Protein AF-A0A8J5PYS4-F1 (afdb_monomer)

Sequence (288 aa):
MPLYQFPNGNSLKLLLEKALEVDLASPIVFLKPFKVLVKYDGQIRNLHQQLEKKFSRDCAEPPTSSNTPEPSQTIGSRYSNDDGEAWNSLLDEYGTKQAFRQLSCLVEFMNKDLIPLRSFADSTATKIAFSDLWHIFQAGVTVVTATTPIEAYRVLHVTGGRPYLSPPEDKENDEEATGMNLYKVPAKSSDFIITCYQVGFDGDKFGPIAKSFSIQKYNGFQDIRLLPIYPMSFAEGPEELSKKLSGNGKTFIKLSNVGHVLYRGPNLYEAEEIDSEIIIDFRAALWG

Mean predicted aligned error: 13.37 Å

Structure (mmCIF, N/CA/C/O backbone):
data_AF-A0A8J5PYS4-F1
#
_entry.id   AF-A0A8J5PYS4-F1
#
loop_
_atom_site.group_PDB
_atom_site.id
_atom_site.type_symbol
_atom_site.label_atom_id
_atom_site.label_alt_id
_atom_site.label_comp_id
_atom_site.label_asym_id
_atom_site.label_entity_id
_atom_site.label_seq_id
_atom_site.pdbx_PDB_ins_code
_atom_site.Cartn_x
_atom_site.Cartn_y
_atom_site.Cartn_z
_atom_site.occupancy
_atom_site.B_iso_or_equiv
_atom_site.auth_seq_id
_atom_site.auth_comp_id
_atom_site.auth_asym_id
_atom_site.auth_atom_id
_atom_site.pdbx_PDB_model_num
ATOM 1 N N . MET A 1 1 ? -27.885 5.692 11.967 1.00 34.03 1 MET A N 1
ATOM 2 C CA . MET A 1 1 ? -26.703 4.988 12.511 1.00 34.03 1 MET A CA 1
ATOM 3 C C . MET A 1 1 ? -26.821 4.997 14.023 1.00 34.03 1 MET A C 1
ATOM 5 O O . MET A 1 1 ? -26.951 6.091 14.560 1.00 34.03 1 MET A O 1
ATOM 9 N N . PRO A 1 2 ? -26.837 3.848 14.712 1.00 29.00 2 PRO A N 1
ATOM 10 C CA . PRO A 1 2 ? -26.757 3.855 16.162 1.00 29.00 2 PRO A CA 1
ATOM 11 C C . PRO A 1 2 ? -25.312 4.185 16.558 1.00 29.00 2 PRO A C 1
ATOM 13 O O . PRO A 1 2 ? -24.383 3.440 16.256 1.00 29.00 2 PRO A O 1
ATOM 16 N N . LEU A 1 3 ? -25.127 5.356 17.163 1.00 31.91 3 LEU A N 1
ATOM 17 C CA . LEU A 1 3 ? -23.884 5.765 17.808 1.00 31.91 3 LEU A CA 1
ATOM 18 C C . LEU A 1 3 ? -23.758 4.974 19.113 1.00 31.91 3 LEU A C 1
ATOM 20 O O . LEU A 1 3 ? -24.522 5.193 20.050 1.00 31.91 3 LEU A O 1
ATOM 24 N N . TYR A 1 4 ? -22.809 4.043 19.173 1.00 32.31 4 TYR A N 1
ATOM 25 C CA . TYR A 1 4 ? -22.431 3.394 20.426 1.00 32.31 4 TYR A CA 1
ATOM 26 C C . TYR A 1 4 ? -21.628 4.387 21.267 1.00 32.31 4 TYR A C 1
ATOM 28 O O . TYR A 1 4 ? -20.414 4.515 21.122 1.00 32.31 4 TYR A O 1
ATOM 36 N N . GLN A 1 5 ? -22.318 5.126 22.131 1.00 33.25 5 GLN A N 1
ATOM 37 C CA . GLN A 1 5 ? -21.684 5.985 23.120 1.00 33.25 5 GLN A CA 1
ATOM 38 C C . GLN A 1 5 ? -21.375 5.136 24.358 1.00 33.25 5 GLN A C 1
ATOM 40 O O . GLN A 1 5 ? -22.280 4.747 25.092 1.00 33.25 5 GLN A O 1
ATOM 45 N N . PHE A 1 6 ? -20.100 4.793 24.564 1.00 40.44 6 PHE A N 1
ATOM 46 C CA . PHE A 1 6 ? -19.641 4.079 25.759 1.00 40.44 6 PHE A CA 1
ATOM 47 C C . PHE A 1 6 ? -19.722 5.026 26.971 1.00 40.44 6 PHE A C 1
ATOM 49 O O . PHE A 1 6 ? -18.908 5.948 27.047 1.00 40.44 6 PHE A O 1
ATOM 56 N N . PRO A 1 7 ? -20.635 4.829 27.946 1.00 39.22 7 PRO A N 1
ATOM 57 C CA . PRO A 1 7 ? -20.898 5.837 28.979 1.00 39.22 7 PRO A CA 1
ATOM 58 C C . PRO A 1 7 ? -19.788 5.986 30.029 1.00 39.22 7 PRO A C 1
ATOM 60 O O . PRO A 1 7 ? -19.904 6.820 30.908 1.00 39.22 7 PRO A O 1
ATOM 63 N N . ASN A 1 8 ? -18.720 5.186 29.965 1.00 52.12 8 ASN A N 1
ATOM 64 C CA . ASN A 1 8 ? -17.632 5.160 30.948 1.00 52.12 8 ASN A CA 1
ATOM 65 C C . ASN A 1 8 ? -16.320 4.667 30.293 1.00 52.12 8 ASN A C 1
ATOM 67 O O . ASN A 1 8 ? -15.678 3.731 30.769 1.00 52.12 8 ASN A O 1
ATOM 71 N N . GLY A 1 9 ? -15.969 5.209 29.123 1.00 57.81 9 GLY A N 1
ATOM 72 C CA . GLY A 1 9 ? -14.810 4.768 28.327 1.00 57.81 9 GLY A CA 1
ATOM 73 C C . GLY A 1 9 ? -13.439 5.248 28.827 1.00 57.81 9 GLY A C 1
ATOM 74 O O . GLY A 1 9 ? -12.428 4.826 28.275 1.00 57.81 9 GLY A O 1
ATOM 75 N N . ASN A 1 10 ? -13.385 6.105 29.855 1.00 69.88 10 ASN A N 1
ATOM 76 C CA . ASN A 1 10 ? -12.141 6.745 30.303 1.00 69.88 10 ASN A CA 1
ATOM 77 C C . ASN A 1 10 ? -11.091 5.743 30.797 1.00 69.88 10 ASN A C 1
ATOM 79 O O . ASN A 1 10 ? -9.916 5.911 30.493 1.00 69.88 10 ASN A O 1
ATOM 83 N N . SER A 1 11 ? -11.499 4.684 31.505 1.00 72.38 11 SER A N 1
ATOM 84 C CA . SER A 1 11 ? -10.557 3.688 32.032 1.00 72.38 11 SER A CA 1
ATOM 85 C C . SER A 1 11 ? -9.881 2.880 30.920 1.00 72.38 11 SER A C 1
ATOM 87 O O . SER A 1 11 ? -8.663 2.749 30.934 1.00 72.38 11 SER A O 1
ATOM 89 N N . LEU A 1 12 ? -10.635 2.390 29.922 1.00 81.06 12 LEU A N 1
ATOM 90 C CA . LEU A 1 12 ? -10.039 1.724 28.756 1.00 81.06 12 LEU A CA 1
ATOM 91 C C . LEU A 1 12 ? -9.225 2.703 27.902 1.00 81.06 12 LEU A C 1
ATOM 93 O O . LEU A 1 12 ? -8.161 2.337 27.416 1.00 81.06 12 LEU A O 1
ATOM 97 N N . LYS A 1 13 ? -9.706 3.939 27.725 1.00 82.75 13 LYS A N 1
ATOM 98 C CA . LYS A 1 13 ? -8.983 4.983 26.992 1.00 82.75 13 LYS A CA 1
ATOM 99 C C . LYS A 1 13 ? -7.592 5.205 27.587 1.00 82.75 13 LYS A C 1
ATOM 101 O O . LYS A 1 13 ? -6.617 5.045 26.867 1.00 82.75 13 LYS A O 1
ATOM 106 N N . LEU A 1 14 ? -7.513 5.551 28.873 1.00 81.62 14 LEU A N 1
ATOM 107 C CA . LEU A 1 14 ? -6.249 5.866 29.544 1.00 81.62 14 LEU A CA 1
ATOM 108 C C . LEU A 1 14 ? -5.302 4.667 29.511 1.00 81.62 14 LEU A C 1
ATOM 110 O O . LEU A 1 14 ? -4.119 4.821 29.222 1.00 81.62 14 LEU A O 1
ATOM 114 N N . LEU A 1 15 ? -5.850 3.466 29.722 1.00 82.75 15 LEU A N 1
ATOM 115 C CA . LEU A 1 15 ? -5.099 2.226 29.599 1.00 82.75 15 LEU A CA 1
ATOM 116 C C . LEU A 1 15 ? -4.487 2.076 28.197 1.00 82.75 15 LEU A C 1
ATOM 118 O O . LEU A 1 15 ? -3.306 1.770 28.089 1.00 82.75 15 LEU A O 1
ATOM 122 N N . LEU A 1 16 ? -5.258 2.311 27.130 1.00 84.88 16 LEU A N 1
ATOM 123 C CA . LEU A 1 16 ? -4.763 2.227 25.752 1.00 84.88 16 LEU A CA 1
ATOM 124 C C . LEU A 1 16 ? -3.788 3.359 25.405 1.00 84.88 16 LEU A C 1
ATOM 126 O O . LEU A 1 16 ? -2.795 3.093 24.741 1.00 84.88 16 LEU A O 1
ATOM 130 N N . GLU A 1 17 ? -4.025 4.596 25.846 1.00 85.69 17 GLU A N 1
ATOM 131 C CA . GLU A 1 17 ? -3.104 5.719 25.601 1.00 85.69 17 GLU A CA 1
ATOM 132 C C . GLU A 1 17 ? -1.725 5.448 26.197 1.00 85.69 17 GLU A C 1
ATOM 134 O O . GLU A 1 17 ? -0.705 5.658 25.540 1.00 85.69 17 GLU A O 1
ATOM 139 N N . LYS A 1 18 ? -1.697 4.937 27.433 1.00 84.12 18 LYS A N 1
ATOM 140 C CA . LYS A 1 18 ? -0.457 4.603 28.134 1.00 84.12 18 LYS A CA 1
ATOM 141 C C . LYS A 1 18 ? 0.191 3.334 27.592 1.00 84.12 18 LYS A C 1
ATOM 143 O O . LYS A 1 18 ? 1.395 3.333 27.386 1.00 84.12 18 LYS A O 1
ATOM 148 N N . ALA A 1 19 ? -0.588 2.289 27.316 1.00 82.50 19 ALA A N 1
ATOM 149 C CA . ALA A 1 19 ? -0.056 1.018 26.826 1.00 82.50 19 ALA A CA 1
ATOM 150 C C . ALA A 1 19 ? 0.450 1.088 25.376 1.00 82.50 19 ALA A C 1
ATOM 152 O O . ALA A 1 19 ? 1.368 0.357 25.016 1.00 82.50 19 ALA A O 1
ATOM 153 N N . LEU A 1 20 ? -0.172 1.916 24.531 1.00 84.88 20 LEU A N 1
ATOM 154 C CA . LEU A 1 20 ? 0.184 2.038 23.113 1.00 84.88 20 LEU A CA 1
ATOM 155 C C . LEU A 1 20 ? 1.092 3.241 22.825 1.00 84.88 20 LEU A C 1
ATOM 157 O O . LEU A 1 20 ? 1.556 3.381 21.692 1.00 84.88 20 LEU A O 1
ATOM 161 N N . GLU A 1 21 ? 1.301 4.110 23.819 1.00 83.56 21 GLU A N 1
ATOM 162 C CA . GLU A 1 21 ? 1.995 5.398 23.689 1.00 83.56 21 GLU A CA 1
ATOM 163 C C . GLU A 1 21 ? 1.385 6.275 22.578 1.00 83.56 21 GLU A C 1
ATOM 165 O O . GLU A 1 21 ? 2.074 6.832 21.722 1.00 83.56 21 GLU A O 1
ATOM 170 N N . VAL A 1 22 ? 0.051 6.373 22.565 1.00 82.56 22 VAL A N 1
ATOM 171 C CA . VAL A 1 22 ? -0.711 7.150 21.573 1.00 82.56 22 VAL A CA 1
ATOM 172 C C . VAL A 1 22 ? -1.613 8.150 22.282 1.00 82.56 22 VAL A C 1
ATOM 174 O O . VAL A 1 22 ? -2.277 7.802 23.250 1.00 82.56 22 VAL A O 1
ATOM 177 N N . ASP A 1 23 ? -1.692 9.373 21.761 1.00 81.00 23 ASP A N 1
ATOM 178 C CA . ASP A 1 23 ? -2.699 10.352 22.177 1.00 81.00 23 ASP A CA 1
ATOM 179 C C . ASP A 1 23 ? -4.036 10.063 21.472 1.00 81.00 23 ASP A C 1
ATOM 181 O O . ASP A 1 23 ? -4.125 10.084 20.237 1.00 81.00 23 ASP A O 1
ATOM 185 N N . LEU A 1 24 ? -5.076 9.736 22.242 1.00 78.38 24 LEU A N 1
ATOM 186 C CA . LEU A 1 24 ? -6.386 9.374 21.715 1.00 78.38 24 LEU A CA 1
ATOM 187 C C . LEU A 1 24 ? -7.394 10.499 22.016 1.00 78.38 24 LEU A C 1
ATOM 189 O O . LEU A 1 24 ? -7.882 10.659 23.135 1.00 78.38 24 LEU A O 1
ATOM 193 N N . ALA A 1 25 ? -7.780 11.261 20.989 1.00 70.31 25 ALA A N 1
ATOM 194 C CA . ALA A 1 25 ? -8.743 12.365 21.108 1.00 70.31 25 ALA A CA 1
ATOM 195 C C . ALA A 1 25 ? -10.063 11.957 21.801 1.00 70.31 25 ALA A C 1
ATOM 197 O O . ALA A 1 25 ? -10.537 10.838 21.634 1.00 70.31 25 ALA A O 1
ATOM 198 N N . SER A 1 26 ? -10.692 12.863 22.562 1.00 68.62 26 SER A N 1
ATOM 199 C CA . SER A 1 26 ? -11.971 12.596 23.244 1.00 68.62 26 SER A CA 1
ATOM 200 C C . SER A 1 26 ? -13.140 13.320 22.561 1.00 68.62 26 SER A C 1
ATOM 202 O O . SER A 1 26 ? -13.075 14.546 22.449 1.00 68.62 26 SER A O 1
ATOM 204 N N . PRO A 1 27 ? -14.221 12.625 22.149 1.00 68.75 27 PRO A N 1
ATOM 205 C CA . PRO A 1 27 ? -14.432 11.172 22.194 1.00 68.75 27 PRO A CA 1
ATOM 206 C C . PRO A 1 27 ? -13.625 10.406 21.126 1.00 68.75 27 PRO A C 1
ATOM 208 O O . PRO A 1 27 ? -13.456 10.879 20.003 1.00 68.75 27 PRO A O 1
ATOM 211 N N . ILE A 1 28 ? -13.184 9.185 21.456 1.00 74.31 28 ILE A N 1
ATOM 212 C CA . ILE A 1 28 ? -12.438 8.321 20.526 1.00 74.31 28 ILE A CA 1
ATOM 213 C C . ILE A 1 28 ? -13.418 7.606 19.600 1.00 74.31 28 ILE A C 1
ATOM 215 O O . ILE A 1 28 ? -14.297 6.879 20.064 1.00 74.31 28 ILE A O 1
ATOM 219 N N . VAL A 1 29 ? -13.223 7.741 18.288 1.00 75.94 29 VAL A N 1
ATOM 220 C CA . VAL A 1 29 ? -13.984 6.993 17.281 1.00 75.94 29 VAL A CA 1
ATOM 221 C C . VAL A 1 29 ? -13.024 6.254 16.356 1.00 75.94 29 VAL A C 1
ATOM 223 O O . VAL A 1 29 ? -12.301 6.858 15.563 1.00 75.94 29 VAL A O 1
ATOM 226 N N . PHE A 1 30 ? -13.042 4.923 16.423 1.00 80.19 30 PHE A N 1
ATOM 227 C CA . PHE A 1 30 ? -12.328 4.082 15.469 1.00 80.19 30 PHE A CA 1
ATOM 228 C C . PHE A 1 30 ? -13.203 3.842 14.241 1.00 80.19 30 PHE A C 1
ATOM 230 O O . PHE A 1 30 ? -14.257 3.219 14.317 1.00 80.19 30 PHE A O 1
ATOM 237 N N . LEU A 1 31 ? -12.751 4.336 13.092 1.00 80.12 31 LEU A N 1
ATOM 238 C CA . LEU A 1 31 ? -13.398 4.115 11.802 1.00 80.12 31 LEU A CA 1
ATOM 239 C C . LEU A 1 31 ? -12.551 3.173 10.952 1.00 80.12 31 LEU A C 1
ATOM 241 O O . LEU A 1 31 ? -11.321 3.153 11.082 1.00 80.12 31 LEU A O 1
ATOM 245 N N . LYS A 1 32 ? -13.197 2.447 10.031 1.00 79.88 32 LYS A N 1
ATOM 246 C CA . LYS A 1 32 ? -12.486 1.712 8.980 1.00 79.88 32 LYS A CA 1
ATOM 247 C C . LYS A 1 32 ? -11.464 2.636 8.296 1.00 79.88 32 LYS A C 1
ATOM 249 O O . LYS A 1 32 ? -11.766 3.808 8.051 1.00 79.88 32 LYS A O 1
ATOM 254 N N . PRO A 1 33 ? -10.243 2.147 8.030 1.00 83.31 33 PRO A N 1
ATOM 255 C CA . PRO A 1 33 ? -9.807 0.746 8.084 1.00 83.31 33 PRO A CA 1
ATOM 256 C C . PRO A 1 33 ? -9.184 0.331 9.438 1.00 83.31 33 PRO A C 1
ATOM 258 O O . PRO A 1 33 ? -8.276 -0.483 9.476 1.00 83.31 33 PRO A O 1
ATOM 261 N N . PHE A 1 34 ? -9.606 0.930 10.560 1.00 86.69 34 PHE A N 1
ATOM 262 C CA . PHE A 1 34 ? -9.167 0.562 11.917 1.00 86.69 34 PHE A CA 1
ATOM 263 C C . PHE A 1 34 ? -7.638 0.534 12.107 1.00 86.69 34 PHE A C 1
ATOM 265 O O . PHE A 1 34 ? -7.113 -0.285 12.854 1.00 86.69 34 PHE A O 1
ATOM 272 N N . LYS A 1 35 ? -6.920 1.464 11.457 1.00 85.88 35 LYS A N 1
ATOM 273 C CA . LYS A 1 35 ? -5.444 1.482 11.378 1.00 85.88 35 LYS A CA 1
ATOM 274 C C . LYS A 1 35 ? -4.742 1.286 12.725 1.00 85.88 35 LYS A C 1
ATOM 276 O O . LYS A 1 35 ? -3.757 0.565 12.791 1.00 85.88 35 LYS A O 1
ATOM 281 N N . VAL A 1 36 ? -5.252 1.923 13.784 1.00 85.56 36 VAL A N 1
ATOM 282 C CA . VAL A 1 36 ? -4.705 1.812 15.147 1.00 85.56 36 VAL A CA 1
ATOM 283 C C . VAL A 1 36 ? -4.844 0.381 15.669 1.00 85.56 36 VAL A C 1
ATOM 285 O O . VAL A 1 36 ? -3.861 -0.196 16.114 1.00 85.56 36 VAL A O 1
ATOM 288 N N . LEU A 1 37 ? -6.031 -0.220 15.543 1.00 87.81 37 LEU A N 1
ATOM 289 C CA . LEU A 1 37 ? -6.280 -1.589 16.001 1.00 87.81 37 LEU A CA 1
ATOM 290 C C . LEU A 1 37 ? -5.432 -2.606 15.233 1.00 87.81 37 LEU A C 1
ATOM 292 O O . LEU A 1 37 ? -4.911 -3.533 15.837 1.00 87.81 37 LEU A O 1
ATOM 296 N N . VAL A 1 38 ? -5.250 -2.409 13.923 1.00 86.75 38 VAL A N 1
ATOM 297 C CA . VAL A 1 38 ? -4.409 -3.288 13.094 1.00 86.75 38 VAL A CA 1
ATOM 298 C C . VAL A 1 38 ? -2.928 -3.141 13.451 1.00 86.75 38 VAL A C 1
ATOM 300 O O . VAL A 1 38 ? -2.239 -4.141 13.619 1.00 86.75 38 VAL A O 1
ATOM 303 N N . LYS A 1 39 ? -2.432 -1.905 13.604 1.00 86.75 39 LYS A N 1
ATOM 304 C CA . LYS A 1 39 ? -1.022 -1.638 13.935 1.00 86.75 39 LYS A CA 1
ATOM 305 C C . LYS A 1 39 ? -0.634 -2.208 15.302 1.00 86.75 39 LYS A C 1
ATOM 307 O O . LYS A 1 39 ? 0.468 -2.723 15.454 1.00 86.75 39 LYS A O 1
ATOM 312 N N . TYR A 1 40 ? -1.531 -2.104 16.278 1.00 87.88 40 TYR A N 1
ATOM 313 C CA . TYR A 1 40 ? -1.268 -2.462 17.670 1.00 87.88 40 TYR A CA 1
ATOM 314 C C . TYR A 1 40 ? -1.944 -3.770 18.107 1.00 87.88 40 TYR A C 1
ATOM 316 O O . TYR A 1 40 ? -2.047 -4.029 19.304 1.00 87.88 40 TYR A O 1
ATOM 324 N N . ASP A 1 41 ? -2.376 -4.621 17.167 1.00 87.88 41 ASP A N 1
ATOM 325 C CA . ASP A 1 41 ? -3.114 -5.860 17.461 1.00 87.88 41 ASP A CA 1
ATOM 326 C C . ASP A 1 41 ? -2.399 -6.735 18.503 1.00 87.88 41 ASP A C 1
ATOM 328 O O . ASP A 1 41 ? -2.993 -7.108 19.517 1.00 87.88 41 ASP A O 1
ATOM 332 N N . GLY A 1 42 ? -1.096 -6.968 18.319 1.00 87.00 42 GLY A N 1
ATOM 333 C CA . GLY A 1 42 ? -0.289 -7.758 19.251 1.00 87.00 42 GLY A CA 1
ATOM 334 C C . GLY A 1 42 ? -0.215 -7.158 20.659 1.00 87.00 42 GLY A C 1
ATOM 335 O O . GLY A 1 42 ? -0.348 -7.888 21.639 1.00 87.00 42 GLY A O 1
ATOM 336 N N . GLN A 1 43 ? -0.068 -5.835 20.772 1.00 88.81 43 GLN A N 1
ATOM 337 C CA . GLN A 1 43 ? -0.005 -5.144 22.066 1.00 88.81 43 GLN A CA 1
ATOM 338 C C . GLN A 1 43 ? -1.358 -5.163 22.783 1.00 88.81 43 GLN A C 1
ATOM 340 O O . GLN A 1 43 ? -1.420 -5.483 23.966 1.00 88.81 43 GLN A O 1
ATOM 345 N N . ILE A 1 44 ? -2.454 -4.906 22.061 1.00 89.75 44 ILE A N 1
ATOM 346 C CA . ILE A 1 44 ? -3.818 -4.935 22.611 1.00 89.75 44 ILE A CA 1
ATOM 347 C C . ILE A 1 44 ? -4.154 -6.341 23.134 1.00 89.75 44 ILE A C 1
ATOM 349 O O . ILE A 1 44 ? -4.709 -6.488 24.225 1.00 89.75 44 ILE A O 1
ATOM 353 N N . ARG A 1 45 ? -3.787 -7.389 22.387 1.00 90.31 45 ARG A N 1
ATOM 354 C CA . ARG A 1 45 ? -3.989 -8.786 22.809 1.00 90.31 45 ARG A CA 1
ATOM 355 C C . ARG A 1 45 ? -3.117 -9.167 23.994 1.00 90.31 45 ARG A C 1
ATOM 357 O O . ARG A 1 45 ? -3.591 -9.844 24.901 1.00 90.31 45 ARG A O 1
ATOM 364 N N . ASN A 1 46 ? -1.861 -8.734 24.002 1.00 89.31 46 ASN A N 1
ATOM 365 C CA . ASN A 1 46 ? -0.961 -8.982 25.119 1.00 89.31 46 ASN A CA 1
ATOM 366 C C . ASN A 1 46 ? -1.478 -8.313 26.404 1.00 89.31 46 ASN A C 1
ATOM 368 O O . ASN A 1 46 ? -1.556 -8.964 27.443 1.00 89.31 46 ASN A O 1
ATOM 372 N N . LEU A 1 47 ? -1.942 -7.066 26.310 1.00 88.38 47 LEU A N 1
ATOM 373 C CA . LEU A 1 47 ? -2.586 -6.344 27.405 1.00 88.38 47 LEU A CA 1
ATOM 374 C C . LEU A 1 47 ? -3.825 -7.085 27.935 1.00 88.38 47 LEU A C 1
ATOM 376 O O . LEU A 1 47 ? -4.012 -7.203 29.147 1.00 88.38 47 LEU A O 1
ATOM 380 N N . HIS A 1 48 ? -4.652 -7.631 27.037 1.00 90.75 48 HIS A N 1
ATOM 381 C CA . HIS A 1 48 ? -5.817 -8.439 27.413 1.00 90.75 48 HIS A CA 1
ATOM 382 C C . HIS A 1 48 ? -5.418 -9.699 28.189 1.00 90.75 48 HIS A C 1
ATOM 384 O O . HIS A 1 48 ? -5.981 -9.948 29.253 1.00 90.75 48 HIS A O 1
ATOM 390 N N . GLN A 1 49 ? -4.386 -10.417 27.737 1.00 90.06 49 GLN A N 1
ATOM 391 C CA . GLN A 1 49 ? -3.848 -11.588 28.440 1.00 90.06 49 GLN A CA 1
ATOM 392 C C . GLN A 1 49 ? -3.269 -11.240 29.818 1.00 90.06 49 GLN A C 1
ATOM 394 O O . GLN A 1 49 ? -3.401 -12.019 30.763 1.00 90.06 49 GLN A O 1
ATOM 399 N N . GLN A 1 50 ? -2.608 -10.088 29.958 1.00 87.75 50 GLN A N 1
ATOM 400 C CA . GLN A 1 50 ? -2.072 -9.647 31.248 1.00 87.75 50 GLN A CA 1
ATOM 401 C C . GLN A 1 50 ? -3.195 -9.328 32.245 1.00 87.75 50 GLN A C 1
ATOM 403 O O . GLN A 1 50 ? -3.145 -9.776 33.393 1.00 87.75 50 GLN A O 1
ATOM 408 N N . LEU A 1 51 ? -4.249 -8.636 31.800 1.00 86.62 51 LEU A N 1
ATOM 409 C CA . LEU A 1 51 ? -5.424 -8.375 32.635 1.00 86.62 51 LEU A CA 1
ATOM 410 C C . LEU A 1 51 ? -6.199 -9.653 32.969 1.00 86.62 51 LEU A C 1
ATOM 412 O O . LEU A 1 51 ? -6.648 -9.809 34.102 1.00 86.62 51 LEU A O 1
ATOM 416 N N . GLU A 1 52 ? -6.313 -10.593 32.031 1.00 88.81 52 GLU A N 1
ATOM 417 C CA . GLU A 1 52 ? -6.924 -11.898 32.290 1.00 88.81 52 GLU A CA 1
ATOM 418 C C . GLU A 1 52 ? -6.166 -12.649 33.392 1.00 88.81 52 GLU A C 1
ATOM 420 O O . GLU A 1 52 ? -6.787 -13.147 34.329 1.00 88.81 52 GLU A O 1
ATOM 425 N N . LYS A 1 53 ? -4.826 -12.656 33.353 1.00 87.75 53 LYS A N 1
ATOM 426 C CA . LYS A 1 53 ? -3.995 -13.251 34.415 1.00 87.75 53 LYS A CA 1
ATOM 427 C C . LYS A 1 53 ? -4.194 -12.559 35.763 1.00 87.75 53 LYS A C 1
ATOM 429 O O . LYS A 1 53 ? -4.279 -13.249 36.776 1.00 87.75 53 LYS A O 1
ATOM 434 N N . LYS A 1 54 ? -4.279 -11.226 35.782 1.00 84.88 54 LYS A N 1
ATOM 435 C CA . LYS A 1 54 ? -4.524 -10.440 37.000 1.00 84.88 54 LYS A CA 1
ATOM 436 C C . LYS A 1 54 ? -5.870 -10.802 37.636 1.00 84.88 54 LYS A C 1
ATOM 438 O O . LYS A 1 54 ? -5.910 -11.232 38.782 1.00 84.88 54 LYS A O 1
ATOM 443 N N . PHE A 1 55 ? -6.953 -10.753 36.864 1.00 83.25 55 PHE A N 1
ATOM 444 C CA . PHE A 1 55 ? -8.293 -11.048 37.379 1.00 83.25 55 PHE A CA 1
ATOM 445 C C . PHE A 1 55 ? -8.560 -12.538 37.618 1.00 83.25 55 PHE A C 1
ATOM 447 O O . PHE A 1 55 ? -9.430 -12.875 38.416 1.00 83.25 55 PHE A O 1
ATOM 454 N N . SER A 1 56 ? -7.813 -13.435 36.970 1.00 78.38 56 SER A N 1
ATOM 455 C CA . SER A 1 56 ? -7.871 -14.872 37.269 1.00 78.38 56 SER A CA 1
ATOM 456 C C . SER A 1 56 ? -7.201 -15.205 38.605 1.00 78.38 56 SER A C 1
ATOM 458 O O . SER A 1 56 ? -7.657 -16.108 39.301 1.00 78.38 56 SER A O 1
ATOM 460 N N . ARG A 1 57 ? -6.148 -14.465 38.990 1.00 66.94 57 ARG A N 1
ATOM 461 C CA . ARG A 1 57 ? -5.493 -14.599 40.302 1.00 66.94 57 ARG A CA 1
ATOM 462 C C . ARG A 1 57 ? -6.364 -14.064 41.438 1.00 66.94 57 ARG A C 1
ATOM 464 O O . ARG A 1 57 ? -6.426 -14.704 42.477 1.00 66.94 57 ARG A O 1
ATOM 471 N N . ASP A 1 58 ? -7.100 -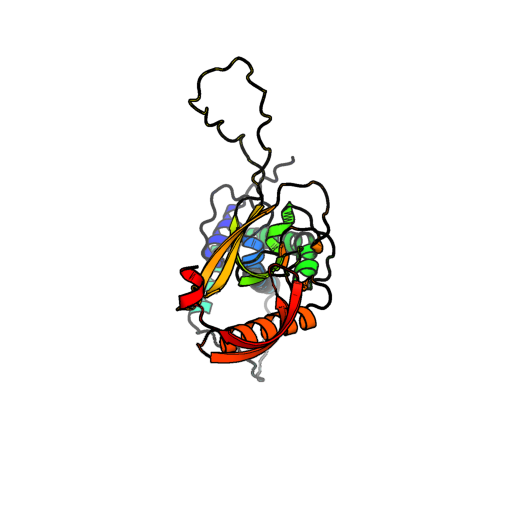12.978 41.211 1.00 58.56 58 ASP A N 1
ATOM 472 C CA . ASP A 1 58 ? -8.030 -12.413 42.204 1.00 58.56 58 ASP A CA 1
ATOM 473 C C . ASP A 1 58 ? -9.264 -13.305 42.480 1.00 58.56 58 ASP A C 1
ATOM 475 O O . ASP A 1 58 ? -9.967 -13.098 43.468 1.00 58.56 58 ASP A O 1
ATOM 479 N N . CYS A 1 59 ? -9.546 -14.297 41.623 1.00 45.53 59 CYS A N 1
ATOM 480 C CA . CYS A 1 59 ? -10.606 -15.298 41.824 1.00 45.53 59 CYS A CA 1
ATOM 481 C C . CYS A 1 59 ? -10.109 -16.627 42.421 1.00 45.53 59 CYS A C 1
ATOM 483 O O . CYS A 1 59 ? -10.932 -17.504 42.686 1.00 45.53 59 CYS A O 1
ATOM 485 N N . ALA A 1 60 ? -8.801 -16.794 42.633 1.00 45.53 60 ALA A N 1
ATOM 486 C CA . ALA A 1 60 ? -8.263 -17.941 43.351 1.00 45.53 60 ALA A CA 1
ATOM 487 C C . ALA A 1 60 ? -8.255 -17.622 44.853 1.00 45.53 60 ALA A C 1
ATOM 489 O O . ALA A 1 60 ? -7.481 -16.787 45.316 1.00 45.53 60 ALA A O 1
ATOM 490 N N . GLU A 1 61 ? -9.130 -18.277 45.618 1.00 39.91 61 GLU A N 1
ATOM 491 C CA . GLU A 1 61 ? -9.030 -18.290 47.081 1.00 39.91 61 GLU A CA 1
ATOM 492 C C . GLU A 1 61 ? -7.613 -18.711 47.524 1.00 39.91 61 GLU A C 1
ATOM 494 O O . GLU A 1 61 ? -6.959 -19.502 46.833 1.00 39.91 61 GLU A O 1
ATOM 499 N N . PRO A 1 62 ? -7.107 -18.195 48.661 1.00 39.72 62 PRO A N 1
ATOM 500 C CA . PRO A 1 62 ? -5.736 -18.449 49.082 1.00 39.72 62 PRO A CA 1
ATOM 501 C C . PRO A 1 62 ? -5.496 -19.954 49.298 1.00 39.72 62 PRO A C 1
ATOM 503 O O . PRO A 1 62 ? -6.246 -20.592 50.044 1.00 39.72 62 PRO A O 1
ATOM 506 N N . PRO A 1 63 ? -4.439 -20.546 48.710 1.00 40.09 63 PRO A N 1
ATOM 507 C CA . PRO A 1 63 ? -4.082 -21.921 49.000 1.00 40.09 63 PRO A CA 1
ATOM 508 C C . PRO A 1 63 ? -3.520 -22.004 50.419 1.00 40.09 63 PRO A C 1
ATOM 510 O O . PRO A 1 63 ? -2.545 -21.343 50.782 1.00 40.09 63 PRO A O 1
ATOM 513 N N . THR A 1 64 ? -4.146 -22.856 51.224 1.00 33.53 64 THR A N 1
ATOM 514 C CA . THR A 1 64 ? -3.577 -23.317 52.488 1.00 33.53 64 THR A CA 1
ATOM 515 C C . THR A 1 64 ? -2.266 -24.060 52.199 1.00 33.53 64 THR A C 1
ATOM 517 O O . THR A 1 64 ? -2.214 -24.952 51.358 1.00 33.53 64 THR A O 1
ATOM 520 N N . SER A 1 65 ? -1.212 -23.630 52.891 1.00 40.56 65 SER A N 1
ATOM 521 C CA . SER A 1 65 ? 0.161 -24.151 52.986 1.00 40.56 65 SER A CA 1
ATOM 522 C C . SER A 1 65 ? 0.460 -25.577 52.479 1.00 40.56 65 SER A C 1
ATOM 524 O O . SER A 1 65 ? -0.088 -26.542 53.011 1.00 40.56 65 SER A O 1
ATOM 526 N N . SER A 1 66 ? 1.471 -25.722 51.606 1.00 31.28 66 SER A N 1
ATOM 527 C CA . SER A 1 66 ? 2.608 -26.666 51.773 1.00 31.28 66 SER A CA 1
ATOM 528 C C . SER A 1 66 ? 3.645 -26.602 50.619 1.00 31.28 66 SER A C 1
ATOM 530 O O . SER A 1 66 ? 3.338 -26.919 49.479 1.00 31.28 66 SER A O 1
ATOM 532 N N . ASN A 1 67 ? 4.867 -26.136 50.938 1.00 31.77 67 ASN A N 1
ATOM 533 C CA . ASN A 1 67 ? 6.219 -26.691 50.649 1.00 31.77 67 ASN A CA 1
ATOM 534 C C . ASN A 1 67 ? 6.297 -27.860 49.614 1.00 31.77 67 ASN A C 1
ATOM 536 O O . ASN A 1 67 ? 5.569 -28.828 49.795 1.00 31.77 67 ASN A O 1
ATOM 540 N N . THR A 1 68 ? 7.158 -27.977 48.577 1.00 28.20 68 THR A N 1
ATOM 541 C CA . THR A 1 68 ? 8.515 -27.473 48.198 1.00 28.20 68 THR A CA 1
ATOM 542 C C . THR A 1 68 ? 8.799 -27.860 46.689 1.00 28.20 68 THR A C 1
ATOM 544 O O . THR A 1 68 ? 7.849 -28.260 46.023 1.00 28.20 68 THR A O 1
ATOM 547 N N . PRO A 1 69 ? 10.034 -27.819 46.110 1.00 36.53 69 PRO A N 1
ATOM 548 C CA . PRO A 1 69 ? 10.539 -26.879 45.087 1.00 36.53 69 PRO A CA 1
ATOM 549 C C . PRO A 1 69 ? 10.673 -27.382 43.609 1.00 36.53 69 PRO A C 1
ATOM 551 O O . PRO A 1 69 ? 10.615 -28.572 43.327 1.00 36.53 69 PRO A O 1
ATOM 554 N N . GLU A 1 70 ? 10.915 -26.396 42.721 1.00 28.48 70 GLU A N 1
ATOM 555 C CA . GLU A 1 70 ? 11.463 -26.310 41.329 1.00 28.48 70 GLU A CA 1
ATOM 556 C C . GLU A 1 70 ? 12.482 -27.375 40.805 1.00 28.48 70 GLU A C 1
ATOM 558 O O . GLU A 1 70 ? 12.918 -28.192 41.614 1.00 28.48 70 GLU A O 1
ATOM 563 N N . PRO A 1 71 ? 13.008 -27.345 39.532 1.00 44.44 71 PRO A N 1
ATOM 564 C CA . PRO A 1 71 ? 12.826 -26.391 38.394 1.00 44.44 71 PRO A CA 1
ATOM 565 C C . PRO A 1 71 ? 12.683 -27.026 36.975 1.00 44.44 71 PRO A C 1
ATOM 567 O O . PRO A 1 71 ? 13.115 -28.151 36.733 1.00 44.44 71 PRO A O 1
ATOM 570 N N . SER A 1 72 ? 12.249 -26.252 35.961 1.00 29.89 72 SER A N 1
ATOM 571 C CA . SER A 1 72 ? 12.906 -26.263 34.624 1.00 29.89 72 SER A CA 1
ATOM 572 C C . SER A 1 72 ? 12.628 -25.001 33.781 1.00 29.89 72 SER A C 1
ATOM 574 O O . SER A 1 72 ? 11.528 -24.764 33.292 1.00 29.89 72 SER A O 1
ATOM 576 N N . GLN A 1 73 ? 13.701 -24.231 33.613 1.00 34.28 73 GLN A N 1
ATOM 577 C CA . GLN A 1 73 ? 14.060 -23.243 32.580 1.00 34.28 73 GLN A CA 1
ATOM 578 C C . GLN A 1 73 ? 13.922 -23.804 31.140 1.00 34.28 73 GLN A C 1
ATOM 580 O O . GLN A 1 73 ? 13.970 -25.017 30.979 1.00 34.28 73 GLN A O 1
ATOM 585 N N . THR A 1 74 ? 13.870 -23.096 30.002 1.00 30.97 74 THR A N 1
ATOM 586 C CA . THR A 1 74 ? 13.836 -21.680 29.573 1.00 30.97 74 THR A CA 1
ATOM 587 C C . THR A 1 74 ? 13.858 -21.709 28.037 1.00 30.97 74 THR A C 1
ATOM 589 O O . THR A 1 74 ? 14.734 -22.377 27.504 1.00 30.97 74 THR A O 1
ATOM 592 N N . ILE A 1 75 ? 13.016 -20.936 27.333 1.00 32.16 75 ILE A N 1
ATOM 593 C CA . ILE A 1 75 ? 13.314 -20.274 26.035 1.00 32.16 75 ILE A CA 1
ATOM 594 C C . ILE A 1 75 ? 12.311 -19.108 25.930 1.00 32.16 75 ILE A C 1
ATOM 596 O O . ILE A 1 75 ? 11.115 -19.350 25.983 1.00 32.16 75 ILE A O 1
ATOM 600 N N . GLY A 1 76 ? 12.608 -17.820 25.801 1.00 29.97 76 GLY A N 1
ATOM 601 C CA . GLY A 1 76 ? 13.817 -17.016 25.718 1.00 29.97 76 GLY A CA 1
ATOM 602 C C . GLY A 1 76 ? 13.315 -15.630 25.290 1.00 29.97 76 GLY A C 1
ATOM 603 O O . GLY A 1 76 ? 12.989 -15.444 24.124 1.00 29.97 76 GLY A O 1
ATOM 604 N N . SER A 1 77 ? 13.167 -14.686 26.225 1.00 33.25 77 SER A N 1
ATOM 605 C CA . SER A 1 77 ? 12.777 -13.303 25.919 1.00 33.25 77 SER A CA 1
ATOM 606 C C . SER A 1 77 ? 13.876 -12.377 26.416 1.00 33.25 77 SER A C 1
ATOM 608 O O . SER A 1 77 ? 14.084 -12.226 27.617 1.00 33.25 77 SER A O 1
ATOM 610 N N . ARG A 1 78 ? 14.633 -11.821 25.469 1.00 39.59 78 ARG A N 1
ATOM 611 C CA . ARG A 1 78 ? 15.588 -10.740 25.706 1.00 39.59 78 ARG A CA 1
ATOM 612 C C . ARG A 1 78 ? 14.814 -9.426 25.730 1.00 39.59 78 ARG A C 1
ATOM 614 O O . ARG A 1 78 ? 14.764 -8.756 24.708 1.00 39.59 78 ARG A O 1
ATOM 621 N N . TYR A 1 79 ? 14.239 -9.077 26.873 1.00 34.62 79 TYR A N 1
ATOM 622 C CA . TYR A 1 79 ? 13.873 -7.698 27.191 1.00 34.62 79 TYR A CA 1
ATOM 623 C C . TYR A 1 79 ? 14.190 -7.449 28.664 1.00 34.62 79 TYR A C 1
ATOM 625 O O . TYR A 1 79 ? 14.062 -8.344 29.497 1.00 34.62 79 TYR A O 1
ATOM 633 N N . SER A 1 80 ? 14.747 -6.274 28.924 1.00 38.72 80 SER A N 1
ATOM 634 C CA . SER A 1 80 ? 15.319 -5.843 30.193 1.00 38.72 80 SER A CA 1
ATOM 635 C C . SER A 1 80 ? 14.310 -5.919 31.342 1.00 38.72 80 SER A C 1
ATOM 637 O O . SER A 1 80 ? 13.119 -5.706 31.160 1.00 38.72 80 SER A O 1
ATOM 639 N N . ASN A 1 81 ? 14.800 -6.182 32.553 1.00 42.75 81 ASN A N 1
ATOM 640 C CA . ASN A 1 81 ? 13.992 -6.306 33.773 1.00 42.75 81 ASN A CA 1
ATOM 641 C C . ASN A 1 81 ? 13.345 -4.982 34.259 1.00 42.75 81 ASN A C 1
ATOM 643 O O . ASN A 1 81 ? 12.685 -4.995 35.290 1.00 42.75 81 ASN A O 1
ATOM 647 N N . ASP A 1 82 ? 13.533 -3.867 33.548 1.00 45.44 82 ASP A N 1
ATOM 648 C CA . ASP A 1 82 ? 13.053 -2.520 33.916 1.00 45.44 82 ASP A CA 1
ATOM 649 C C . ASP A 1 82 ? 11.582 -2.298 33.498 1.00 45.44 82 ASP A C 1
ATOM 651 O O . ASP A 1 82 ? 10.774 -1.709 34.214 1.00 45.44 82 ASP A O 1
ATOM 655 N N . ASP A 1 83 ? 11.181 -2.886 32.369 1.00 53.84 83 ASP A N 1
ATOM 656 C CA . ASP A 1 83 ? 9.865 -2.674 31.761 1.00 53.84 83 ASP A CA 1
ATOM 657 C C . ASP A 1 83 ? 8.737 -3.342 32.577 1.00 53.84 83 ASP A C 1
ATOM 659 O O . ASP A 1 83 ? 7.583 -2.912 32.560 1.00 53.84 83 ASP A O 1
ATOM 663 N N . GLY A 1 84 ? 9.059 -4.416 33.307 1.00 60.25 84 GLY A N 1
ATOM 664 C CA . GLY A 1 84 ? 8.082 -5.230 34.033 1.00 60.25 84 GLY A CA 1
ATOM 665 C C . GLY A 1 84 ? 7.412 -4.498 35.199 1.00 60.25 84 GLY A C 1
ATOM 666 O O . GLY A 1 84 ? 6.213 -4.673 35.424 1.00 60.25 84 GLY A O 1
ATOM 667 N N . GLU A 1 85 ? 8.153 -3.658 35.924 1.00 65.44 85 GLU A N 1
ATOM 668 C CA . GLU A 1 85 ? 7.605 -2.869 37.036 1.00 65.44 85 GLU A CA 1
ATOM 669 C C . GLU A 1 85 ? 6.673 -1.761 36.530 1.00 65.44 85 GLU A C 1
ATOM 671 O O . GLU A 1 85 ? 5.585 -1.568 37.080 1.00 65.44 85 GLU A O 1
ATOM 676 N N . ALA A 1 86 ? 7.044 -1.101 35.428 1.00 68.94 86 ALA A N 1
ATOM 677 C CA . ALA A 1 86 ? 6.225 -0.073 34.790 1.00 68.94 86 ALA A CA 1
ATOM 678 C C . ALA A 1 86 ? 4.886 -0.634 34.281 1.00 68.94 86 ALA A C 1
ATOM 680 O O . ALA A 1 86 ? 3.832 -0.033 34.510 1.00 68.94 86 ALA A O 1
ATOM 681 N N . TRP A 1 87 ? 4.903 -1.815 33.651 1.00 70.94 87 TRP A N 1
ATOM 682 C CA . TRP A 1 87 ? 3.684 -2.490 33.194 1.00 70.94 87 TRP A CA 1
ATOM 683 C C . TRP A 1 87 ? 2.778 -2.924 34.349 1.00 70.94 87 TRP A C 1
ATOM 685 O O . TRP A 1 87 ? 1.564 -2.735 34.269 1.00 70.94 87 TRP A O 1
ATOM 695 N N . ASN A 1 88 ? 3.340 -3.452 35.440 1.00 74.75 88 ASN A N 1
ATOM 696 C CA . ASN A 1 88 ? 2.552 -3.819 36.620 1.00 74.75 88 ASN A CA 1
ATOM 697 C C . ASN A 1 88 ? 1.893 -2.589 37.267 1.00 74.75 88 ASN A C 1
ATOM 699 O O . ASN A 1 88 ? 0.694 -2.617 37.538 1.00 74.75 88 ASN A O 1
ATOM 703 N N . SER A 1 89 ? 2.636 -1.486 37.416 1.00 79.94 89 SER A N 1
ATOM 704 C CA . SER A 1 89 ? 2.107 -0.217 37.937 1.00 79.94 89 SER A CA 1
ATOM 705 C C . SER A 1 89 ? 0.959 0.331 37.074 1.00 79.94 89 SER A C 1
ATOM 707 O O . SER A 1 89 ? -0.111 0.668 37.583 1.00 79.94 89 SER A O 1
ATOM 709 N N . LEU A 1 90 ? 1.118 0.311 35.744 1.00 80.75 90 LEU A N 1
ATOM 710 C CA . LEU A 1 90 ? 0.076 0.715 34.792 1.00 80.75 90 LEU A CA 1
ATOM 711 C C . LEU A 1 90 ? -1.194 -0.140 34.926 1.00 80.75 90 LEU A C 1
ATOM 713 O O . LEU A 1 90 ? -2.312 0.386 34.899 1.00 80.75 90 LEU A O 1
ATOM 717 N N . LEU A 1 91 ? -1.043 -1.459 35.067 1.00 80.44 91 LEU A N 1
ATOM 718 C CA . LEU A 1 91 ? -2.168 -2.377 35.254 1.00 80.44 91 LEU A CA 1
ATOM 719 C C . LEU A 1 91 ? -2.850 -2.196 36.614 1.00 80.44 91 LEU A C 1
ATOM 721 O O . LEU A 1 91 ? -4.051 -2.454 36.725 1.00 80.44 91 LEU A O 1
ATOM 725 N N . ASP A 1 92 ? -2.123 -1.784 37.646 1.00 80.12 92 ASP A N 1
ATOM 726 C CA . ASP A 1 92 ? -2.673 -1.493 38.972 1.00 80.12 92 ASP A CA 1
ATOM 727 C C . ASP A 1 92 ? -3.457 -0.187 39.004 1.00 80.12 92 ASP A C 1
ATOM 729 O O . ASP A 1 92 ? -4.559 -0.157 39.554 1.00 80.12 92 ASP A O 1
ATOM 733 N N . GLU A 1 93 ? -2.962 0.845 38.328 1.00 80.88 93 GLU A N 1
ATOM 734 C CA . GLU A 1 93 ? -3.613 2.152 38.279 1.00 80.88 93 GLU A CA 1
ATOM 735 C C . GLU A 1 93 ? -4.817 2.181 37.315 1.00 80.88 93 GLU A C 1
ATOM 737 O O . GLU A 1 93 ? -5.890 2.681 37.661 1.00 80.88 93 GLU A O 1
ATOM 742 N N . TYR A 1 94 ? -4.680 1.604 36.114 1.00 79.88 94 TYR A N 1
ATOM 743 C CA . TYR A 1 94 ? -5.678 1.734 35.038 1.00 79.88 94 TYR A CA 1
ATOM 744 C C . TYR A 1 94 ? -6.397 0.426 34.683 1.00 79.88 94 TYR A C 1
ATOM 746 O O . TYR A 1 94 ? -7.478 0.446 34.079 1.00 79.88 94 TYR A O 1
ATOM 754 N N . GLY A 1 95 ? -5.846 -0.725 35.074 1.00 78.75 95 GLY A N 1
ATOM 755 C CA . GLY A 1 95 ? -6.374 -2.060 34.779 1.00 78.75 95 GLY A CA 1
ATOM 756 C C . GLY A 1 95 ? -7.560 -2.460 35.655 1.00 78.75 95 GLY A C 1
ATOM 757 O O . GLY A 1 95 ? -7.544 -3.506 36.295 1.00 78.75 95 GLY A O 1
ATOM 758 N N . THR A 1 96 ? -8.604 -1.633 35.692 1.00 85.75 96 THR A N 1
ATOM 759 C CA . THR A 1 96 ? -9.838 -1.905 36.445 1.00 85.75 96 THR A CA 1
ATOM 760 C C . THR A 1 96 ? -10.647 -3.057 35.832 1.00 85.75 96 THR A C 1
ATOM 762 O O . THR A 1 96 ? -10.572 -3.336 34.633 1.00 85.75 96 THR A O 1
ATOM 765 N N . LYS A 1 97 ? -11.522 -3.697 36.626 1.00 84.19 97 LYS A N 1
ATOM 766 C CA . LYS A 1 97 ? -12.432 -4.760 36.138 1.00 84.19 97 LYS A CA 1
ATOM 767 C C . LYS A 1 97 ? -13.319 -4.280 34.984 1.00 84.19 97 LYS A C 1
ATOM 769 O O . LYS A 1 97 ? -13.693 -5.055 34.104 1.00 84.19 97 LYS A O 1
ATOM 774 N N . GLN A 1 98 ? -13.650 -2.991 34.980 1.00 84.88 98 GLN A N 1
ATOM 775 C CA . GLN A 1 98 ? -14.369 -2.353 33.890 1.00 84.88 98 GLN A CA 1
ATOM 776 C C . GLN A 1 98 ? -13.518 -2.240 32.620 1.00 84.88 98 GLN A C 1
ATOM 778 O O . GLN A 1 98 ? -14.003 -2.616 31.553 1.00 84.88 98 GLN A O 1
ATOM 783 N N . ALA A 1 99 ? -12.266 -1.783 32.730 1.00 84.94 99 ALA A N 1
ATOM 784 C CA . ALA A 1 99 ? -11.343 -1.720 31.599 1.00 84.94 99 ALA A CA 1
ATOM 785 C C . ALA A 1 99 ? -11.121 -3.109 30.982 1.00 84.94 99 ALA A C 1
ATOM 787 O O . ALA A 1 99 ? -11.169 -3.243 29.764 1.00 84.94 99 ALA A O 1
ATOM 788 N N . PHE A 1 100 ? -11.004 -4.162 31.800 1.00 87.19 100 PHE A N 1
ATOM 789 C CA . PHE A 1 100 ? -10.904 -5.540 31.305 1.00 87.19 100 PHE A CA 1
ATOM 790 C C . PHE A 1 100 ? -12.148 -5.999 30.533 1.00 87.19 100 PHE A C 1
ATOM 792 O O . PHE A 1 100 ? -12.022 -6.581 29.455 1.00 87.19 100 PHE A O 1
ATOM 799 N N . ARG A 1 101 ? -13.360 -5.707 31.030 1.00 87.12 101 ARG A N 1
ATOM 800 C CA . ARG A 1 101 ? -14.608 -6.010 30.302 1.00 87.12 101 ARG A CA 1
ATOM 801 C C . ARG A 1 101 ? -14.669 -5.277 28.963 1.00 87.12 101 ARG A C 1
ATOM 803 O O . ARG A 1 101 ? -14.995 -5.883 27.950 1.00 87.12 101 ARG A O 1
ATOM 810 N N . GLN A 1 102 ? -14.325 -3.990 28.954 1.00 87.56 102 GLN A N 1
ATOM 811 C CA . GLN A 1 102 ? -14.319 -3.174 27.737 1.00 87.56 102 GLN A CA 1
ATOM 812 C C . GLN A 1 102 ? -13.255 -3.654 26.738 1.00 87.56 102 GLN A C 1
ATOM 814 O O . GLN A 1 102 ? -13.543 -3.765 25.548 1.00 87.56 102 GLN A O 1
ATOM 819 N N . LEU A 1 103 ? -12.057 -3.999 27.219 1.00 89.00 103 LEU A N 1
ATOM 820 C CA . LEU A 1 103 ? -10.985 -4.565 26.403 1.00 89.00 103 LEU A CA 1
ATOM 821 C C . LEU A 1 103 ? -11.371 -5.936 25.839 1.00 89.00 103 LEU A C 1
ATOM 823 O O . LEU A 1 103 ? -11.087 -6.214 24.682 1.00 89.00 103 LEU A O 1
ATOM 827 N N . SER A 1 104 ? -12.069 -6.767 26.616 1.00 89.69 104 SER A N 1
ATOM 828 C CA . SER A 1 104 ? -12.584 -8.058 26.143 1.00 89.69 104 SER A CA 1
ATOM 829 C C . SER A 1 104 ? -13.567 -7.872 24.987 1.00 89.69 104 SER A C 1
ATOM 831 O O . SER A 1 104 ? -13.427 -8.533 23.961 1.00 89.69 104 SER A O 1
ATOM 833 N N . CYS A 1 105 ? -14.495 -6.912 25.095 1.00 89.62 105 CYS A N 1
ATOM 834 C CA . CYS A 1 105 ? -15.385 -6.557 23.986 1.00 89.62 105 CYS A CA 1
ATOM 835 C C . CYS A 1 105 ? -14.608 -6.054 22.759 1.00 89.62 105 CYS A C 1
ATOM 837 O O . CYS A 1 105 ? -14.950 -6.405 21.631 1.00 89.62 105 CYS A O 1
ATOM 839 N N . LEU A 1 106 ? -13.558 -5.246 22.959 1.00 89.12 106 LEU A N 1
ATOM 840 C CA . LEU A 1 106 ? -12.710 -4.760 21.867 1.00 89.12 106 LEU A CA 1
ATOM 841 C C . LEU A 1 106 ? -11.971 -5.911 21.170 1.00 89.12 106 LEU A C 1
ATOM 843 O O . LEU A 1 106 ? -11.954 -5.964 19.944 1.00 89.12 106 LEU A O 1
ATOM 847 N N . VAL A 1 107 ? -11.396 -6.846 21.927 1.00 89.81 107 VAL A N 1
ATOM 848 C CA . VAL A 1 107 ? -10.709 -8.025 21.378 1.00 89.81 107 VAL A CA 1
ATOM 849 C C . VAL A 1 107 ? -11.690 -8.943 20.649 1.00 89.81 107 VAL A C 1
ATOM 851 O O . VAL A 1 107 ? -11.362 -9.457 19.581 1.00 89.81 107 VAL A O 1
ATOM 854 N N . GLU A 1 108 ? -12.906 -9.123 21.167 1.00 90.56 108 GLU A N 1
ATOM 855 C CA . GLU A 1 108 ? -13.956 -9.882 20.483 1.00 90.56 108 GLU A CA 1
ATOM 856 C C . GLU A 1 108 ? -14.357 -9.223 19.155 1.00 90.56 108 GLU A C 1
ATOM 858 O O . GLU A 1 108 ? -14.447 -9.905 18.133 1.00 90.56 108 GLU A O 1
ATOM 863 N N . PHE A 1 109 ? -14.530 -7.898 19.147 1.00 89.88 109 PHE A N 1
ATOM 864 C CA . PHE A 1 109 ? -14.746 -7.121 17.926 1.00 89.88 109 PHE A CA 1
ATOM 865 C C . PHE A 1 109 ? -13.587 -7.309 16.941 1.00 89.88 109 PHE A C 1
ATOM 867 O O . PHE A 1 109 ? -13.808 -7.666 15.788 1.00 89.88 109 PHE A O 1
ATOM 874 N N . MET A 1 110 ? -12.340 -7.168 17.398 1.00 88.69 110 MET A N 1
ATOM 875 C CA . MET A 1 110 ? -11.158 -7.383 16.560 1.00 88.69 110 MET A CA 1
ATOM 876 C C . MET A 1 110 ? -11.121 -8.803 15.987 1.00 88.69 110 MET A C 1
ATOM 878 O O . MET A 1 110 ? -10.783 -8.995 14.823 1.00 88.69 110 MET A O 1
ATOM 882 N N . ASN A 1 111 ? -11.519 -9.806 16.770 1.00 86.56 111 ASN A N 1
ATOM 883 C CA . ASN A 1 111 ? -11.615 -11.183 16.302 1.00 86.56 111 ASN A CA 1
ATOM 884 C C . ASN A 1 111 ? -12.699 -11.383 15.250 1.00 86.56 111 ASN A C 1
ATOM 886 O O . ASN A 1 111 ? -12.519 -12.252 14.419 1.00 86.56 111 ASN A O 1
ATOM 890 N N . LYS A 1 112 ? -13.803 -10.638 15.260 1.00 85.50 112 LYS A N 1
ATOM 891 C CA . LYS A 1 112 ? -14.885 -10.804 14.276 1.00 85.50 112 LYS A CA 1
ATOM 892 C C . LYS A 1 112 ? -14.640 -9.970 13.020 1.00 85.50 112 LYS A C 1
ATOM 894 O O . LYS A 1 112 ? -14.716 -10.488 11.908 1.00 85.50 112 LYS A O 1
ATOM 899 N N . ASP A 1 113 ? -14.291 -8.701 13.200 1.00 82.69 113 ASP A N 1
ATOM 900 C CA . ASP A 1 113 ? -14.221 -7.710 12.127 1.00 82.69 113 ASP A CA 1
ATOM 901 C C . ASP A 1 113 ? -12.855 -7.637 11.431 1.00 82.69 113 ASP A C 1
ATOM 903 O O . ASP A 1 113 ? -12.782 -7.156 10.299 1.00 82.69 113 ASP A O 1
ATOM 907 N N . LEU A 1 114 ? -11.775 -8.138 12.052 1.00 81.81 114 LEU A N 1
ATOM 908 C CA . LEU A 1 114 ? -10.449 -8.199 11.415 1.00 81.81 114 LEU A CA 1
ATOM 909 C C . LEU A 1 114 ? -10.146 -9.559 10.761 1.00 81.81 114 LEU A C 1
ATOM 911 O O . LEU A 1 114 ? -9.134 -9.675 10.075 1.00 81.81 114 LEU A O 1
ATOM 915 N N . ILE A 1 115 ? -11.007 -10.580 10.900 1.00 74.19 115 ILE A N 1
ATOM 916 C CA . ILE A 1 115 ? -10.852 -11.866 10.180 1.00 74.19 115 ILE A CA 1
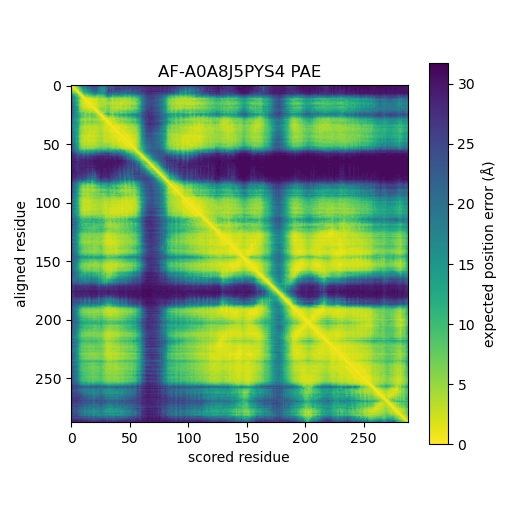ATOM 917 C C . ILE A 1 115 ? -10.695 -11.674 8.667 1.00 74.19 115 ILE A C 1
ATOM 919 O O . ILE A 1 115 ? -9.771 -12.273 8.110 1.00 74.19 115 ILE A O 1
ATOM 923 N N . PRO A 1 116 ? -11.515 -10.842 7.988 1.00 72.62 116 PRO A N 1
ATOM 924 C CA . PRO A 1 116 ? -11.372 -10.632 6.550 1.00 72.62 116 PRO A CA 1
ATOM 925 C C . PRO A 1 116 ? -9.968 -10.159 6.157 1.00 72.62 116 PRO A C 1
ATOM 927 O O . PRO A 1 116 ? -9.499 -10.466 5.065 1.00 72.62 116 PRO A O 1
ATOM 930 N N . LEU A 1 117 ? -9.252 -9.489 7.066 1.00 77.31 117 LEU A N 1
ATOM 931 C CA . LEU A 1 117 ? -7.901 -8.995 6.815 1.00 77.31 117 LEU A CA 1
ATOM 932 C C . LEU A 1 117 ? -6.866 -10.106 6.674 1.00 77.31 117 LEU A C 1
ATOM 934 O O . LEU A 1 117 ? -5.891 -9.930 5.947 1.00 77.31 117 LEU A O 1
ATOM 938 N N . ARG A 1 118 ? -7.089 -11.262 7.310 1.00 75.50 118 ARG A N 1
ATOM 939 C CA . ARG A 1 118 ? -6.200 -12.422 7.166 1.00 75.50 118 ARG A CA 1
ATOM 940 C C . ARG A 1 118 ? -6.182 -12.923 5.725 1.00 75.50 118 ARG A C 1
ATOM 942 O O . ARG A 1 118 ? -5.116 -13.172 5.185 1.00 75.50 118 ARG A O 1
ATOM 949 N N . SER A 1 119 ? -7.341 -12.935 5.061 1.00 81.38 119 SER A N 1
ATOM 950 C CA . SER A 1 119 ? -7.425 -13.337 3.650 1.00 81.38 119 SER A CA 1
ATOM 951 C C . SER A 1 119 ? -6.625 -12.424 2.710 1.00 81.38 119 SER A C 1
ATOM 953 O O . SER A 1 119 ? -6.101 -12.886 1.696 1.00 81.38 119 SER A O 1
ATOM 955 N N . PHE A 1 120 ? -6.484 -11.140 3.061 1.00 85.69 120 PHE A N 1
ATOM 956 C CA . PHE A 1 120 ? -5.644 -10.198 2.323 1.00 85.69 120 PHE A CA 1
ATOM 957 C C . PHE A 1 120 ? -4.155 -10.416 2.601 1.00 85.69 120 PHE A C 1
ATOM 959 O O . PHE A 1 120 ? -3.359 -10.353 1.669 1.00 85.69 120 PHE A O 1
ATOM 966 N N . ALA A 1 121 ? -3.783 -10.702 3.852 1.00 82.31 121 ALA A N 1
ATOM 967 C CA . ALA A 1 121 ? -2.402 -11.019 4.217 1.00 82.31 121 ALA A CA 1
ATOM 968 C C . ALA A 1 121 ? -1.910 -12.298 3.519 1.00 82.31 121 ALA A C 1
ATOM 970 O O . ALA A 1 121 ? -0.818 -12.314 2.957 1.00 82.31 121 ALA A O 1
ATOM 971 N N . ASP A 1 122 ? -2.761 -13.324 3.463 1.00 83.81 122 ASP A N 1
ATOM 972 C CA . ASP A 1 122 ? -2.455 -14.606 2.819 1.00 83.81 122 ASP A CA 1
ATOM 973 C C . ASP A 1 122 ? -2.596 -14.554 1.286 1.00 83.81 122 ASP A C 1
ATOM 975 O O . ASP A 1 122 ? -2.363 -15.548 0.604 1.00 83.81 122 ASP A O 1
ATOM 979 N N . SER A 1 123 ? -2.999 -13.406 0.726 1.00 86.31 123 SER A N 1
ATOM 980 C CA . SER A 1 123 ? -3.269 -13.213 -0.709 1.00 86.31 123 SER A CA 1
ATOM 981 C C . SER A 1 123 ? -4.272 -14.214 -1.308 1.00 86.31 123 SER A C 1
ATOM 983 O O . SER A 1 123 ? -4.238 -14.517 -2.498 1.00 86.31 123 SER A O 1
ATOM 985 N N . THR A 1 124 ? -5.193 -14.726 -0.485 1.00 86.69 124 THR A N 1
ATOM 986 C CA . THR A 1 124 ? -6.227 -15.698 -0.892 1.00 86.69 124 THR A CA 1
ATOM 987 C C . THR A 1 124 ? -7.504 -15.024 -1.388 1.00 86.69 124 THR A C 1
ATOM 989 O O . THR A 1 124 ? -8.297 -15.628 -2.112 1.00 86.69 124 THR A O 1
ATOM 992 N N . ALA A 1 125 ? -7.718 -13.762 -1.014 1.00 89.56 125 ALA A N 1
ATOM 993 C CA . ALA A 1 125 ? -8.844 -12.976 -1.492 1.00 89.56 125 ALA A CA 1
ATOM 994 C C . ALA A 1 125 ? -8.696 -12.635 -2.982 1.00 89.56 125 ALA A C 1
ATOM 996 O O . ALA A 1 125 ? -7.644 -12.195 -3.431 1.00 89.56 125 ALA A O 1
ATOM 997 N N . THR A 1 126 ? -9.780 -12.766 -3.746 1.00 91.19 126 THR A N 1
ATOM 998 C CA . THR A 1 126 ? -9.821 -12.343 -5.158 1.00 91.19 126 THR A CA 1
ATOM 999 C C . THR A 1 126 ? -10.475 -10.981 -5.341 1.00 91.19 126 THR A C 1
ATOM 1001 O O . THR A 1 126 ? -10.167 -10.261 -6.287 1.00 91.19 126 THR A O 1
ATOM 1004 N N . LYS A 1 127 ? -11.371 -10.603 -4.424 1.00 94.38 127 LYS A N 1
ATOM 1005 C CA . LYS A 1 127 ? -12.118 -9.349 -4.478 1.00 94.38 127 LYS A CA 1
ATOM 1006 C C . LYS A 1 127 ? -11.947 -8.540 -3.202 1.00 94.38 127 LYS A C 1
ATOM 1008 O O . LYS A 1 127 ? -11.788 -9.100 -2.120 1.00 94.38 127 LYS A O 1
ATOM 1013 N N . ILE A 1 128 ? -12.043 -7.224 -3.328 1.00 93.81 128 ILE A N 1
ATOM 1014 C CA . ILE A 1 128 ? -11.872 -6.277 -2.230 1.00 93.81 128 ILE A CA 1
ATOM 1015 C C . ILE A 1 128 ? -12.925 -5.171 -2.291 1.00 93.81 128 ILE A C 1
ATOM 1017 O O . ILE A 1 128 ? -13.357 -4.759 -3.367 1.00 93.81 128 ILE A O 1
ATOM 1021 N N . ALA A 1 129 ? -13.374 -4.717 -1.122 1.00 92.44 129 ALA A N 1
ATOM 1022 C CA . ALA A 1 129 ? -14.229 -3.545 -0.998 1.00 92.44 129 ALA A CA 1
ATOM 1023 C C . ALA A 1 129 ? -13.380 -2.274 -0.881 1.00 92.44 129 ALA A C 1
ATOM 1025 O O . ALA A 1 129 ? -12.298 -2.289 -0.291 1.00 92.44 129 ALA A O 1
ATOM 1026 N N . PHE A 1 130 ? -13.908 -1.138 -1.346 1.00 91.44 130 PHE A N 1
ATOM 1027 C CA . PHE A 1 130 ? -13.179 0.134 -1.315 1.00 91.44 130 PHE A CA 1
ATOM 1028 C C . PHE A 1 130 ? -12.703 0.526 0.097 1.00 91.44 130 PHE A C 1
ATOM 1030 O O . PHE A 1 130 ? -11.593 1.025 0.266 1.00 91.44 130 PHE A O 1
ATOM 1037 N N . SER A 1 131 ? -13.504 0.245 1.135 1.00 88.69 131 SER A N 1
ATOM 1038 C CA . SER A 1 131 ? -13.146 0.540 2.534 1.00 88.69 131 SER A CA 1
ATOM 1039 C C . SER A 1 131 ? -11.932 -0.233 3.042 1.00 88.69 131 SER A C 1
ATOM 1041 O O . SER A 1 131 ? -11.327 0.167 4.039 1.00 88.69 131 SER A O 1
ATOM 1043 N N . ASP A 1 132 ? -11.601 -1.343 2.385 1.00 90.56 132 ASP A N 1
ATOM 1044 C CA . ASP A 1 132 ? -10.605 -2.293 2.851 1.00 90.56 132 ASP A CA 1
ATOM 1045 C C . ASP A 1 132 ? -9.297 -2.203 2.040 1.00 90.56 132 ASP A C 1
ATOM 1047 O O . ASP A 1 132 ? -8.322 -2.848 2.417 1.00 90.56 132 ASP A O 1
ATOM 1051 N N . LEU A 1 133 ? -9.221 -1.337 1.013 1.00 92.88 133 LEU A N 1
ATOM 1052 C CA . LEU A 1 133 ? -8.026 -1.116 0.175 1.00 92.88 133 LEU A CA 1
ATOM 1053 C C . LEU A 1 133 ? -6.754 -0.833 0.988 1.00 92.88 133 LEU A C 1
ATOM 1055 O O . LEU A 1 133 ? -5.667 -1.277 0.628 1.00 92.88 133 LEU A O 1
ATOM 1059 N N . TRP A 1 134 ? -6.873 -0.132 2.119 1.00 92.31 134 TRP A N 1
ATOM 1060 C CA . TRP A 1 134 ? -5.723 0.169 2.978 1.00 92.31 134 TRP A CA 1
ATOM 1061 C C . TRP A 1 134 ? -4.973 -1.082 3.454 1.00 92.31 134 TRP A C 1
ATOM 1063 O O . TRP A 1 134 ? -3.763 -1.020 3.652 1.00 92.31 134 TRP A O 1
ATOM 1073 N N . HIS A 1 135 ? -5.660 -2.217 3.602 1.00 90.62 135 HIS A N 1
ATOM 1074 C CA . HIS A 1 135 ? -5.053 -3.436 4.131 1.00 90.62 135 HIS A CA 1
ATOM 1075 C C . HIS A 1 135 ? -4.095 -4.108 3.146 1.00 90.62 135 HIS A C 1
ATOM 1077 O O . HIS A 1 135 ? -3.163 -4.768 3.597 1.00 90.62 135 HIS A O 1
ATOM 1083 N N . ILE A 1 136 ? -4.291 -3.905 1.837 1.00 93.75 136 ILE A N 1
ATOM 1084 C CA . ILE A 1 136 ? -3.426 -4.460 0.786 1.00 93.75 136 ILE A CA 1
ATOM 1085 C C . ILE A 1 136 ? -2.338 -3.476 0.324 1.00 93.75 136 ILE A C 1
ATOM 1087 O O . ILE A 1 136 ? -1.309 -3.901 -0.187 1.00 93.75 136 ILE A O 1
ATOM 1091 N N . PHE A 1 137 ? -2.514 -2.168 0.551 1.00 95.00 137 PHE A N 1
ATOM 1092 C CA . PHE A 1 137 ? -1.545 -1.122 0.184 1.00 95.00 137 PHE A CA 1
ATOM 1093 C C . PHE A 1 137 ? -0.790 -0.570 1.400 1.00 95.00 137 PHE A C 1
ATOM 1095 O O . PHE A 1 137 ? -0.725 0.640 1.626 1.00 95.00 137 PHE A O 1
ATOM 1102 N N . GLN A 1 138 ? -0.225 -1.455 2.219 1.00 91.19 138 GLN A N 1
ATOM 1103 C CA . GLN A 1 138 ? 0.618 -1.033 3.338 1.00 91.19 138 GLN A CA 1
ATOM 1104 C C . GLN A 1 138 ? 1.975 -0.526 2.838 1.00 91.19 138 GLN A C 1
ATOM 1106 O O . GLN A 1 138 ? 2.468 -0.941 1.788 1.00 91.19 138 GLN A O 1
ATOM 1111 N N . ALA A 1 139 ? 2.592 0.381 3.598 1.00 94.38 139 ALA A N 1
ATOM 1112 C CA . ALA A 1 139 ? 3.916 0.891 3.264 1.00 94.38 139 ALA A CA 1
ATOM 1113 C C . ALA A 1 139 ? 4.928 -0.262 3.151 1.00 94.38 139 ALA A C 1
ATOM 1115 O O . ALA A 1 139 ? 4.945 -1.178 3.972 1.00 94.38 139 ALA A O 1
ATOM 1116 N N . GLY A 1 140 ? 5.768 -0.214 2.121 1.00 95.12 140 GLY A N 1
ATOM 1117 C CA . GLY A 1 140 ? 6.783 -1.225 1.848 1.00 95.12 140 GLY A CA 1
ATOM 1118 C C . GLY A 1 140 ? 6.317 -2.420 1.013 1.00 95.12 140 GLY A C 1
ATOM 1119 O O . GLY A 1 140 ? 7.188 -3.175 0.578 1.00 95.12 140 GLY A O 1
ATOM 1120 N N . VAL A 1 141 ? 5.015 -2.573 0.743 1.00 95.06 141 VAL A N 1
ATOM 1121 C CA . VAL A 1 141 ? 4.481 -3.627 -0.138 1.00 95.06 141 VAL A CA 1
ATOM 1122 C C . VAL A 1 141 ? 4.905 -3.382 -1.588 1.00 95.06 141 VAL A C 1
ATOM 1124 O O . VAL A 1 141 ? 4.884 -2.245 -2.067 1.00 95.06 141 VAL A O 1
ATOM 1127 N N . THR A 1 142 ? 5.281 -4.452 -2.293 1.00 96.75 142 THR A N 1
ATOM 1128 C CA . THR A 1 142 ? 5.558 -4.415 -3.734 1.00 96.75 142 THR A CA 1
ATOM 1129 C C . THR A 1 142 ? 4.268 -4.589 -4.521 1.00 96.75 142 THR A C 1
ATOM 1131 O O . THR A 1 142 ? 3.519 -5.546 -4.323 1.00 96.75 142 THR A O 1
ATOM 1134 N N . VAL A 1 143 ? 4.031 -3.668 -5.440 1.00 97.50 143 VAL A N 1
ATOM 1135 C CA . VAL A 1 143 ? 2.814 -3.555 -6.238 1.00 97.50 143 VAL A CA 1
ATOM 1136 C C . VAL A 1 143 ? 3.165 -3.525 -7.720 1.00 97.50 143 VAL A C 1
ATOM 1138 O O . VAL A 1 143 ? 4.252 -3.084 -8.085 1.00 97.50 143 VAL A O 1
ATOM 1141 N N . VAL A 1 144 ? 2.259 -4.004 -8.566 1.00 97.19 144 VAL A N 1
ATOM 1142 C CA . VAL A 1 144 ? 2.430 -4.079 -10.018 1.00 97.19 144 VAL A CA 1
ATOM 1143 C C . VAL A 1 144 ? 1.269 -3.420 -10.749 1.00 97.19 144 VAL A C 1
ATOM 1145 O O . VAL A 1 144 ? 0.153 -3.357 -10.227 1.00 97.19 144 VAL A O 1
ATOM 1148 N N . THR A 1 145 ? 1.530 -2.918 -11.953 1.00 95.94 145 THR A N 1
ATOM 1149 C CA . THR A 1 145 ? 0.484 -2.400 -12.843 1.00 95.94 145 THR A CA 1
ATOM 1150 C C . THR A 1 145 ? -0.323 -3.538 -13.461 1.00 95.94 145 THR A C 1
ATOM 1152 O O . THR A 1 145 ? 0.220 -4.591 -13.795 1.00 95.94 145 THR A O 1
ATOM 1155 N N . ALA A 1 146 ? -1.623 -3.313 -13.660 1.00 90.81 146 ALA A N 1
ATOM 1156 C CA . ALA A 1 146 ? -2.471 -4.244 -14.412 1.00 90.81 146 ALA A CA 1
ATOM 1157 C C . ALA A 1 146 ? -2.254 -4.158 -15.934 1.00 90.81 146 ALA A C 1
ATOM 1159 O O . ALA A 1 146 ? -2.603 -5.077 -16.670 1.00 90.81 146 ALA A O 1
ATOM 1160 N N . THR A 1 147 ? -1.678 -3.055 -16.414 1.00 89.69 147 THR A N 1
ATOM 1161 C CA . THR A 1 147 ? -1.390 -2.817 -17.831 1.00 89.69 147 THR A CA 1
ATOM 1162 C C . THR A 1 147 ? -0.036 -3.385 -18.238 1.00 89.69 147 THR A C 1
ATOM 1164 O O . THR A 1 147 ? 0.894 -3.425 -17.434 1.00 89.69 147 THR A O 1
ATOM 1167 N N . THR A 1 148 ? 0.088 -3.759 -19.513 1.00 85.50 148 THR A N 1
ATOM 1168 C CA . THR A 1 148 ? 1.366 -4.084 -20.155 1.00 85.50 148 THR A CA 1
ATOM 1169 C C . THR A 1 148 ? 2.012 -2.821 -20.744 1.00 85.50 148 THR A C 1
ATOM 1171 O O . THR A 1 148 ? 1.299 -2.059 -21.398 1.00 85.50 148 THR A O 1
ATOM 1174 N N . PRO A 1 149 ? 3.331 -2.610 -20.595 1.00 88.06 149 PRO A N 1
ATOM 1175 C CA . PRO A 1 149 ? 4.277 -3.448 -19.859 1.00 88.06 149 PRO A CA 1
ATOM 1176 C C . PRO A 1 149 ? 4.013 -3.430 -18.346 1.00 88.06 149 PRO A C 1
ATOM 1178 O O . PRO A 1 149 ? 3.603 -2.415 -17.793 1.00 88.06 149 PRO A O 1
ATOM 1181 N N . ILE A 1 150 ? 4.239 -4.576 -17.692 1.00 92.81 150 ILE A N 1
ATOM 1182 C CA . ILE A 1 150 ? 4.078 -4.694 -16.239 1.00 92.81 150 ILE A CA 1
ATOM 1183 C C . ILE A 1 150 ? 5.252 -3.987 -15.568 1.00 92.81 150 ILE A C 1
ATOM 1185 O O . ILE A 1 150 ? 6.404 -4.395 -15.730 1.00 92.81 150 ILE A O 1
ATOM 1189 N N . GLU A 1 151 ? 4.944 -2.968 -14.781 1.00 93.38 151 GLU A N 1
ATOM 1190 C CA . GLU A 1 151 ? 5.900 -2.234 -13.963 1.00 93.38 151 GLU A CA 1
ATOM 1191 C C . GLU A 1 151 ? 5.695 -2.584 -12.490 1.00 93.38 151 GLU A C 1
ATOM 1193 O O . GLU A 1 151 ? 4.566 -2.826 -12.059 1.00 93.38 151 GLU A O 1
ATOM 1198 N N . ALA A 1 152 ? 6.777 -2.590 -11.709 1.00 95.62 152 ALA A N 1
ATOM 1199 C CA . ALA A 1 152 ? 6.724 -2.822 -10.271 1.00 95.62 152 ALA A CA 1
ATOM 1200 C C . ALA A 1 152 ? 7.161 -1.585 -9.489 1.00 95.62 152 ALA A C 1
ATOM 1202 O O . ALA A 1 152 ? 8.174 -0.959 -9.792 1.00 95.62 152 ALA A O 1
ATOM 1203 N N . TYR A 1 153 ? 6.424 -1.293 -8.424 1.00 96.88 153 TYR A N 1
ATOM 1204 C CA . TYR A 1 153 ? 6.686 -0.190 -7.514 1.00 96.88 153 TYR A CA 1
ATOM 1205 C C . TYR A 1 153 ? 6.666 -0.681 -6.070 1.00 96.88 153 TYR A C 1
ATOM 1207 O O . TYR A 1 153 ? 6.131 -1.748 -5.757 1.00 96.88 153 TYR A O 1
ATOM 1215 N N . ARG A 1 154 ? 7.215 0.126 -5.166 1.00 97.25 154 ARG A N 1
ATOM 1216 C CA . ARG A 1 154 ? 7.092 -0.074 -3.724 1.00 97.25 154 ARG A CA 1
ATOM 1217 C C . ARG A 1 154 ? 6.232 1.026 -3.121 1.00 97.25 154 ARG A C 1
ATOM 1219 O O . ARG A 1 154 ? 6.452 2.206 -3.391 1.00 97.25 154 ARG A O 1
ATOM 1226 N N . VAL A 1 155 ? 5.242 0.644 -2.320 1.00 97.81 155 VAL A N 1
ATOM 1227 C CA . VAL A 1 155 ? 4.329 1.600 -1.682 1.00 97.81 155 VAL A CA 1
ATOM 1228 C C . VAL A 1 155 ? 5.102 2.443 -0.668 1.00 97.81 155 VAL A C 1
ATOM 1230 O O . VAL A 1 155 ? 5.749 1.901 0.228 1.00 97.81 155 VAL A O 1
ATOM 1233 N N . LEU A 1 156 ? 5.007 3.767 -0.791 1.00 96.12 156 LEU A N 1
ATOM 1234 C CA . LEU A 1 156 ? 5.553 4.720 0.174 1.00 96.12 156 LEU A CA 1
ATOM 1235 C C . LEU A 1 156 ? 4.516 5.019 1.259 1.00 96.12 156 LEU A C 1
ATOM 1237 O O . LEU A 1 156 ? 4.761 4.794 2.441 1.00 96.12 156 LEU A O 1
ATOM 1241 N N . HIS A 1 157 ? 3.339 5.497 0.851 1.00 94.81 157 HIS A N 1
ATOM 1242 C CA . HIS A 1 157 ? 2.222 5.769 1.749 1.00 94.81 157 HIS A CA 1
ATOM 1243 C C . HIS A 1 157 ? 0.887 5.777 0.998 1.00 94.81 157 HIS A C 1
ATOM 1245 O O . HIS A 1 157 ? 0.830 5.811 -0.230 1.00 94.81 157 HIS A O 1
ATOM 1251 N N . VAL A 1 158 ? -0.205 5.835 1.762 1.00 93.94 158 VAL A N 1
ATOM 1252 C CA . VAL A 1 158 ? -1.575 5.896 1.245 1.00 93.94 158 VAL A CA 1
ATOM 1253 C C . VAL A 1 158 ? -2.360 6.996 1.947 1.00 93.94 158 VAL A C 1
ATOM 1255 O O . VAL A 1 158 ? -2.333 7.096 3.179 1.00 93.94 158 VAL A O 1
ATOM 1258 N N . THR A 1 159 ? -3.112 7.774 1.173 1.00 91.69 159 THR A N 1
ATOM 1259 C CA . THR A 1 159 ? -3.990 8.848 1.659 1.00 91.69 159 THR A CA 1
ATOM 1260 C C . THR A 1 159 ? -5.389 8.755 1.037 1.00 91.69 159 THR A C 1
ATOM 1262 O O . THR A 1 159 ? -5.638 7.968 0.126 1.00 91.69 159 THR A O 1
ATOM 1265 N N . GLY A 1 160 ? -6.335 9.527 1.577 1.00 88.00 160 GLY A N 1
ATOM 1266 C CA . GLY A 1 160 ? -7.714 9.554 1.087 1.00 88.00 160 GLY A CA 1
ATOM 1267 C C . GLY A 1 160 ? -8.531 8.303 1.433 1.00 88.00 160 GLY A C 1
ATOM 1268 O O . GLY A 1 160 ? -8.340 7.690 2.491 1.00 88.00 160 GLY A O 1
ATOM 1269 N N . GLY A 1 161 ? -9.499 7.971 0.577 1.00 84.50 161 GLY A N 1
ATOM 1270 C CA . GLY A 1 161 ? -10.402 6.824 0.718 1.00 84.50 161 GLY A CA 1
ATOM 1271 C C . GLY A 1 161 ? -11.442 6.935 1.837 1.00 84.50 161 GLY A C 1
ATOM 1272 O O . GLY A 1 161 ? -12.159 5.973 2.118 1.00 84.50 161 GLY A O 1
ATOM 1273 N N . ARG A 1 162 ? -11.539 8.093 2.501 1.00 78.31 162 ARG A N 1
ATOM 1274 C CA . ARG A 1 162 ? -12.518 8.317 3.571 1.00 78.31 162 ARG A CA 1
ATOM 1275 C C . ARG A 1 162 ? -13.753 9.048 3.042 1.00 78.31 162 ARG A C 1
ATOM 1277 O O . ARG A 1 162 ? -13.607 9.988 2.253 1.00 78.31 162 ARG A O 1
ATOM 1284 N N . PRO A 1 163 ? -14.962 8.656 3.490 1.00 74.19 163 PRO A N 1
ATOM 1285 C CA . PRO A 1 1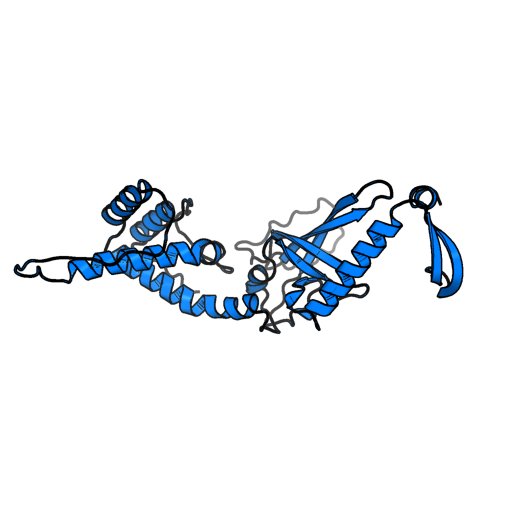63 ? -16.146 9.492 3.356 1.00 74.19 163 PRO A CA 1
ATOM 1286 C C . PRO A 1 163 ? -15.904 10.847 4.012 1.00 74.19 163 PRO A C 1
ATOM 1288 O O . PRO A 1 163 ? -15.287 10.913 5.078 1.00 74.19 163 PRO A O 1
ATOM 1291 N N . TYR A 1 164 ? -16.396 11.912 3.390 1.00 71.69 164 TYR A N 1
ATOM 1292 C CA . TYR A 1 164 ? -16.355 13.215 4.032 1.00 71.69 164 TYR A CA 1
ATOM 1293 C C . TYR A 1 164 ? -17.404 13.268 5.148 1.00 71.69 164 TYR A C 1
ATOM 1295 O O . TYR A 1 164 ? -18.546 12.851 4.951 1.00 71.69 164 TYR A O 1
ATOM 1303 N N . LEU A 1 165 ? -17.002 13.741 6.330 1.00 68.19 165 LEU A N 1
ATOM 1304 C CA . LEU A 1 165 ? -17.915 13.945 7.463 1.00 68.19 165 LEU A CA 1
ATOM 1305 C C . LEU A 1 165 ? -18.754 15.222 7.294 1.00 68.19 165 LEU A C 1
ATOM 1307 O O . LEU A 1 165 ? -19.850 15.316 7.835 1.00 68.19 165 LEU A O 1
ATOM 1311 N N . SER A 1 166 ? -18.257 16.161 6.493 1.00 64.25 166 SER A N 1
ATOM 1312 C CA . SER A 1 166 ? -18.933 17.364 6.015 1.00 64.25 166 SER A CA 1
ATOM 1313 C C . SER A 1 166 ? -18.608 17.533 4.528 1.00 64.25 166 SER A C 1
ATOM 1315 O O . SER A 1 166 ? -17.501 17.167 4.132 1.00 64.25 166 SER A O 1
ATOM 1317 N N . PRO A 1 167 ? -19.520 18.049 3.687 1.00 63.72 167 PRO A N 1
ATOM 1318 C CA . PRO A 1 167 ? -19.198 18.356 2.295 1.00 63.72 167 PRO A CA 1
ATOM 1319 C C . PRO A 1 167 ? -17.906 19.188 2.214 1.00 63.72 167 PRO A C 1
ATOM 1321 O O . PRO A 1 167 ? -17.719 20.063 3.064 1.00 63.72 167 PRO A O 1
ATOM 1324 N N . PRO A 1 168 ? -16.999 18.908 1.260 1.00 64.50 168 PRO A N 1
ATOM 1325 C CA . PRO A 1 168 ? -15.874 19.796 0.998 1.00 64.50 168 PRO A CA 1
ATOM 1326 C C . PRO A 1 168 ? -16.397 21.208 0.733 1.00 64.50 168 PRO A C 1
ATOM 1328 O O . PRO A 1 168 ? -17.422 21.352 0.072 1.00 64.50 168 PRO A O 1
ATOM 1331 N N . GLU A 1 169 ? -15.710 22.228 1.243 1.00 63.75 169 GLU A N 1
ATOM 1332 C CA . GLU A 1 169 ? -15.985 23.601 0.826 1.00 63.75 169 GLU A CA 1
ATOM 1333 C C . GLU A 1 169 ? -15.757 23.676 -0.684 1.00 63.75 169 GLU A C 1
ATOM 1335 O O . GLU A 1 169 ? -14.677 23.319 -1.175 1.00 63.75 169 GLU A O 1
ATOM 1340 N N . ASP A 1 170 ? -16.791 24.076 -1.421 1.00 61.88 170 ASP A N 1
ATOM 1341 C CA . ASP A 1 170 ? -16.647 24.407 -2.826 1.00 61.88 170 ASP A CA 1
ATOM 1342 C C . ASP A 1 170 ? -15.686 25.593 -2.870 1.00 61.88 170 ASP A C 1
ATOM 1344 O O . ASP A 1 170 ? -16.035 26.711 -2.498 1.00 61.88 170 ASP A O 1
ATOM 1348 N N . LYS A 1 171 ? -14.430 25.339 -3.251 1.00 58.72 171 LYS A N 1
ATOM 1349 C CA . LYS A 1 171 ? -13.538 26.419 -3.654 1.00 58.72 171 LYS A CA 1
ATOM 1350 C C . LYS A 1 171 ? -14.177 27.000 -4.904 1.00 58.72 171 LYS A C 1
ATOM 1352 O O . LYS A 1 171 ? -14.039 26.413 -5.976 1.00 58.72 171 LYS A O 1
ATOM 1357 N N . GLU A 1 172 ? -14.955 28.062 -4.732 1.00 54.22 172 GLU A N 1
ATOM 1358 C CA . GLU A 1 172 ? -15.408 28.904 -5.827 1.00 54.22 172 GLU A CA 1
ATOM 1359 C C . GLU A 1 172 ? -14.152 29.237 -6.636 1.00 54.22 172 GLU A C 1
ATOM 1361 O O . GLU A 1 172 ? -13.235 29.898 -6.152 1.00 54.22 172 GLU A O 1
ATOM 1366 N N . ASN A 1 173 ? -14.038 28.653 -7.829 1.00 50.22 173 ASN A N 1
ATOM 1367 C CA . ASN A 1 173 ? -13.105 29.177 -8.805 1.00 50.22 173 ASN A CA 1
ATOM 1368 C C . ASN A 1 173 ? -13.602 30.596 -9.079 1.00 50.22 173 ASN A C 1
ATOM 1370 O O . ASN A 1 173 ? -14.722 30.756 -9.565 1.00 50.22 173 ASN A O 1
ATOM 1374 N N . ASP A 1 174 ? -12.773 31.593 -8.778 1.00 49.19 174 ASP A N 1
ATOM 1375 C CA . ASP A 1 174 ? -12.882 32.963 -9.284 1.00 49.19 174 ASP A CA 1
ATOM 1376 C C . ASP A 1 174 ? -12.685 32.971 -10.817 1.00 49.19 174 ASP A C 1
ATOM 1378 O O . ASP A 1 1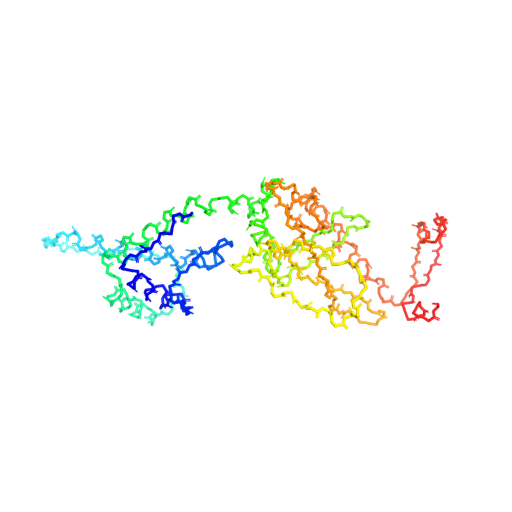74 ? -11.788 33.616 -11.354 1.00 49.19 174 ASP A O 1
ATOM 1382 N N . GLU A 1 175 ? -13.491 32.203 -11.546 1.00 50.78 175 GLU A N 1
ATOM 1383 C CA . GLU A 1 175 ? -13.557 32.224 -13.000 1.00 50.78 175 GLU A CA 1
ATOM 1384 C C . GLU A 1 175 ? -14.973 32.642 -13.385 1.00 50.78 175 GLU A C 1
ATOM 1386 O O . GLU A 1 175 ? -15.954 31.928 -13.177 1.00 50.78 175 GLU A O 1
ATOM 1391 N N . GLU A 1 176 ? -15.031 33.880 -13.869 1.00 45.66 176 GLU A N 1
ATOM 1392 C CA . GLU A 1 176 ? -16.186 34.648 -14.307 1.00 45.66 176 GLU A CA 1
ATOM 1393 C C . GLU A 1 176 ? -17.397 33.820 -14.751 1.00 45.66 176 GLU A C 1
ATOM 1395 O O . GLU A 1 176 ? -17.354 32.985 -15.657 1.00 45.66 176 GLU A O 1
ATOM 1400 N N . ALA A 1 177 ? -18.518 34.165 -14.117 1.00 49.00 177 ALA A N 1
ATOM 1401 C CA . ALA A 1 177 ? -19.869 33.716 -14.387 1.00 49.00 177 ALA A CA 1
ATOM 1402 C C . ALA A 1 177 ? -20.198 33.625 -15.889 1.00 49.00 177 ALA A C 1
ATOM 1404 O O . ALA A 1 177 ? -20.724 34.556 -16.498 1.00 49.00 177 ALA A O 1
ATOM 1405 N N . THR A 1 178 ? -20.003 32.443 -16.469 1.00 47.31 178 THR A N 1
ATOM 1406 C CA . THR A 1 178 ? -20.613 32.043 -17.738 1.00 47.31 178 THR A CA 1
ATOM 1407 C C . THR A 1 178 ? -21.827 31.161 -17.457 1.00 47.31 178 THR A C 1
ATOM 1409 O O . THR A 1 178 ? -21.789 29.948 -17.586 1.00 47.31 178 THR A O 1
ATOM 1412 N N . GLY A 1 179 ? -22.926 31.795 -17.035 1.00 50.00 179 GLY A N 1
ATOM 1413 C CA . GLY A 1 179 ? -24.316 31.463 -17.400 1.00 50.00 179 GLY A CA 1
ATOM 1414 C C . GLY A 1 179 ? -24.901 30.049 -17.222 1.00 50.00 179 GLY A C 1
ATOM 1415 O O . GLY A 1 179 ? -26.071 29.875 -17.550 1.00 50.00 179 GLY A O 1
ATOM 1416 N N . MET A 1 180 ? -24.178 29.050 -16.717 1.00 44.91 180 MET A N 1
ATOM 1417 C CA . MET A 1 180 ? -24.703 27.721 -16.388 1.00 44.91 180 MET A CA 1
ATOM 1418 C C . MET A 1 180 ? -23.941 27.149 -15.191 1.00 44.91 180 MET A C 1
ATOM 1420 O O . MET A 1 180 ? -22.983 26.395 -15.344 1.00 44.91 180 MET A O 1
ATOM 1424 N N . ASN A 1 181 ? -24.402 27.471 -13.981 1.00 49.97 181 ASN A N 1
ATOM 1425 C CA . ASN A 1 181 ? -23.996 26.752 -12.775 1.00 49.97 181 ASN A CA 1
ATOM 1426 C C . ASN A 1 181 ? -24.566 25.327 -12.841 1.00 49.97 181 ASN A C 1
ATOM 1428 O O . ASN A 1 181 ? -25.652 25.044 -12.334 1.00 49.97 181 ASN A O 1
ATOM 1432 N N . LEU A 1 182 ? -23.848 24.431 -13.521 1.00 49.66 182 LEU A N 1
ATOM 1433 C CA . LEU A 1 182 ? -24.051 22.992 -13.412 1.00 49.66 182 LEU A CA 1
ATOM 1434 C C . LEU A 1 182 ? -23.914 22.638 -11.931 1.00 49.66 182 LEU A C 1
ATOM 1436 O O . LEU A 1 182 ? -22.833 22.757 -11.360 1.00 49.66 182 LEU A O 1
ATOM 1440 N N . TYR A 1 183 ? -25.019 22.233 -11.308 1.00 51.47 183 TYR A N 1
ATOM 1441 C CA . TYR A 1 183 ? -25.032 21.726 -9.942 1.00 51.47 183 TYR A CA 1
ATOM 1442 C C . TYR A 1 183 ? -24.010 20.582 -9.841 1.00 51.47 183 TYR A C 1
ATOM 1444 O O . TYR A 1 183 ? -24.217 19.473 -10.334 1.00 51.47 183 TYR A O 1
ATOM 1452 N N . LYS A 1 184 ? -22.849 20.845 -9.243 1.00 53.88 184 LYS A N 1
ATOM 1453 C CA . LYS A 1 184 ? -21.840 19.811 -9.042 1.00 53.88 184 LYS A CA 1
ATOM 1454 C C . LYS A 1 184 ? -22.215 19.082 -7.764 1.00 53.88 184 LYS A C 1
ATOM 1456 O O . LYS A 1 184 ? -22.123 19.640 -6.680 1.00 53.88 184 LYS A O 1
ATOM 1461 N N . VAL A 1 185 ? -22.698 17.845 -7.884 1.00 58.75 185 VAL A N 1
ATOM 1462 C CA . VAL A 1 185 ? -22.967 17.019 -6.700 1.00 58.75 185 VAL A CA 1
ATOM 1463 C C . VAL A 1 185 ? -21.640 16.845 -5.953 1.00 58.75 185 VAL A C 1
ATOM 1465 O O . VAL A 1 185 ? -20.704 16.298 -6.545 1.00 58.75 185 VAL A O 1
ATOM 1468 N N . PRO A 1 186 ? -21.533 17.280 -4.683 1.00 60.12 186 PRO A N 1
ATOM 1469 C CA . PRO A 1 186 ? -20.291 17.165 -3.938 1.00 60.12 186 PRO A CA 1
ATOM 1470 C C . PRO A 1 186 ? -19.858 15.703 -3.873 1.00 60.12 186 PRO A C 1
ATOM 1472 O O . PRO A 1 186 ? -20.670 14.805 -3.607 1.00 60.12 186 PRO A O 1
ATOM 1475 N N . ALA A 1 187 ? -18.574 15.446 -4.121 1.00 62.69 187 ALA A N 1
ATOM 1476 C CA . ALA A 1 187 ? -18.025 14.107 -3.977 1.00 62.69 187 ALA A CA 1
ATOM 1477 C C . ALA A 1 187 ? -18.297 13.614 -2.547 1.00 62.69 187 ALA A C 1
ATOM 1479 O O . ALA A 1 187 ? -18.013 14.310 -1.580 1.00 62.69 187 ALA A O 1
ATOM 1480 N N . LYS A 1 188 ? -18.863 12.410 -2.391 1.00 65.56 188 LYS A N 1
ATOM 1481 C CA . LYS A 1 188 ? -19.213 11.846 -1.067 1.00 65.56 188 LYS A CA 1
ATOM 1482 C C . LYS A 1 188 ? -18.002 11.277 -0.312 1.00 65.56 188 LYS A C 1
ATOM 1484 O O . LYS A 1 188 ? -18.123 10.851 0.837 1.00 65.56 188 LYS A O 1
ATOM 1489 N N . SER A 1 189 ? -16.847 11.205 -0.963 1.00 71.31 189 SER A N 1
ATOM 1490 C CA . SER A 1 189 ? -15.590 10.696 -0.411 1.00 71.31 189 SER A CA 1
ATOM 1491 C C . SER A 1 189 ? -14.412 11.139 -1.263 1.00 71.31 189 SER A C 1
ATOM 1493 O O . SER A 1 189 ? -14.577 11.359 -2.461 1.00 71.31 189 SER A O 1
ATOM 1495 N N . SER A 1 190 ? -13.230 11.157 -0.656 1.00 81.62 190 SER A N 1
ATOM 1496 C CA . SER A 1 190 ? -11.970 11.275 -1.391 1.00 81.62 190 SER A CA 1
ATOM 1497 C C . SER A 1 190 ? -11.627 9.978 -2.124 1.00 81.62 190 SER A C 1
ATOM 1499 O O . SER A 1 190 ? -11.939 8.884 -1.638 1.00 81.62 190 SER A O 1
ATOM 1501 N N . ASP A 1 191 ? -10.942 10.108 -3.257 1.00 89.38 191 ASP A N 1
ATOM 1502 C C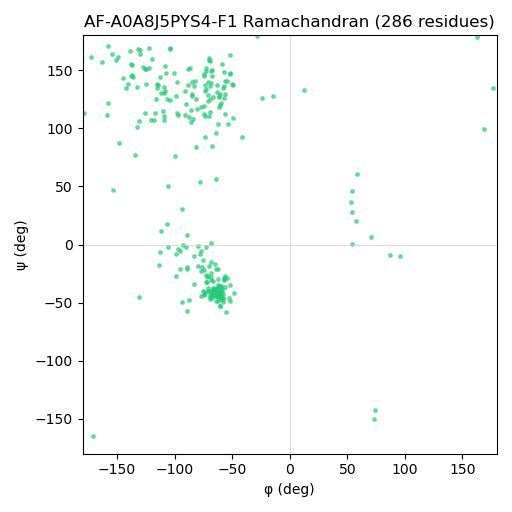A . ASP A 1 191 ? -10.268 8.988 -3.909 1.00 89.38 191 ASP A CA 1
ATOM 1503 C C . ASP A 1 191 ? -9.230 8.361 -2.972 1.00 89.38 191 ASP A C 1
ATOM 1505 O O . ASP A 1 191 ? -8.724 8.998 -2.042 1.00 89.38 191 ASP A O 1
ATOM 1509 N N . PHE A 1 192 ? -8.918 7.093 -3.209 1.00 93.19 192 PHE A N 1
ATOM 1510 C CA . PHE A 1 192 ? -7.861 6.392 -2.498 1.00 93.19 192 PHE A CA 1
ATOM 1511 C C . PHE A 1 192 ? -6.553 6.550 -3.277 1.00 93.19 192 PHE A C 1
ATOM 1513 O O . PHE A 1 192 ? -6.418 6.028 -4.384 1.00 93.19 192 PHE A O 1
ATOM 1520 N N . ILE A 1 193 ? -5.603 7.291 -2.706 1.00 95.31 193 ILE A N 1
ATOM 1521 C CA . ILE A 1 193 ? -4.354 7.667 -3.370 1.00 95.31 193 ILE A CA 1
ATOM 1522 C C . ILE A 1 193 ? -3.218 6.809 -2.820 1.00 95.31 193 ILE A C 1
ATOM 1524 O O . ILE A 1 193 ? -2.960 6.801 -1.613 1.00 95.31 193 ILE A O 1
ATOM 1528 N N . ILE A 1 194 ? -2.520 6.115 -3.715 1.00 97.25 194 ILE A N 1
ATOM 1529 C CA . ILE A 1 194 ? -1.339 5.310 -3.408 1.00 97.25 194 ILE A CA 1
ATOM 1530 C C . ILE A 1 194 ? -0.115 6.015 -3.977 1.00 97.25 194 ILE A C 1
ATOM 1532 O O . ILE A 1 194 ? 0.075 6.046 -5.193 1.00 97.25 194 ILE A O 1
ATOM 1536 N N . THR A 1 195 ? 0.735 6.542 -3.102 1.00 97.56 195 THR A N 1
ATOM 1537 C CA . THR A 1 195 ? 2.041 7.071 -3.497 1.00 97.56 195 THR A CA 1
ATOM 1538 C C . THR A 1 195 ? 3.054 5.941 -3.419 1.00 97.56 195 THR A C 1
ATOM 1540 O O . THR A 1 195 ? 3.257 5.347 -2.357 1.00 97.56 195 THR A O 1
ATOM 1543 N N . CYS A 1 196 ? 3.693 5.640 -4.541 1.00 97.69 196 CYS A N 1
ATOM 1544 C CA . CYS A 1 196 ? 4.706 4.602 -4.668 1.00 97.69 196 CYS A CA 1
ATOM 1545 C C . CYS A 1 196 ? 6.017 5.192 -5.185 1.00 97.69 196 CYS A C 1
ATOM 1547 O O . CYS A 1 196 ? 6.061 6.329 -5.657 1.00 97.69 196 CYS A O 1
ATOM 1549 N N . TYR A 1 197 ? 7.081 4.400 -5.136 1.00 97.00 197 TYR A N 1
ATOM 1550 C CA . TYR A 1 197 ? 8.347 4.729 -5.773 1.00 97.00 197 TYR A CA 1
ATOM 1551 C C . TYR A 1 197 ? 8.951 3.517 -6.481 1.00 97.00 197 TYR A C 1
ATOM 1553 O O . TYR A 1 197 ? 8.704 2.367 -6.109 1.00 97.00 197 TYR A O 1
ATOM 1561 N N . GLN A 1 198 ? 9.766 3.792 -7.491 1.00 95.19 198 GLN A N 1
ATOM 1562 C CA . GLN A 1 198 ? 10.671 2.835 -8.122 1.00 95.19 198 GLN A CA 1
ATOM 1563 C C . GLN A 1 198 ? 12.074 3.438 -8.215 1.00 95.19 198 GLN A C 1
ATOM 1565 O O . GLN A 1 198 ? 12.247 4.636 -7.994 1.00 95.19 198 GLN A O 1
ATOM 1570 N N . VAL A 1 199 ? 13.077 2.621 -8.527 1.00 93.62 199 VAL A N 1
ATOM 1571 C CA . VAL A 1 199 ? 14.429 3.108 -8.824 1.00 93.62 199 VAL A CA 1
ATOM 1572 C C . VAL A 1 199 ? 14.570 3.189 -10.338 1.00 93.62 199 VAL A C 1
ATOM 1574 O O . VAL A 1 199 ? 14.527 2.162 -11.010 1.00 93.62 199 VAL A O 1
ATOM 1577 N N . GLY A 1 200 ? 14.700 4.404 -10.863 1.00 91.62 200 GLY A N 1
ATOM 1578 C CA . GLY A 1 200 ? 14.973 4.654 -12.276 1.00 91.62 200 GLY A CA 1
ATOM 1579 C C . GLY A 1 200 ? 16.427 5.044 -12.510 1.00 91.62 200 GLY A C 1
ATOM 1580 O O . GLY A 1 200 ? 17.156 5.331 -11.562 1.00 91.62 200 GLY A O 1
ATOM 1581 N N . PHE A 1 201 ? 16.834 5.055 -13.775 1.00 90.44 201 PHE A N 1
ATOM 1582 C CA . PHE A 1 201 ? 18.152 5.495 -14.224 1.00 90.44 201 PHE A CA 1
ATOM 1583 C C . PHE A 1 201 ? 17.979 6.719 -15.119 1.00 90.44 201 PHE A C 1
ATOM 1585 O O . PHE A 1 201 ? 17.209 6.6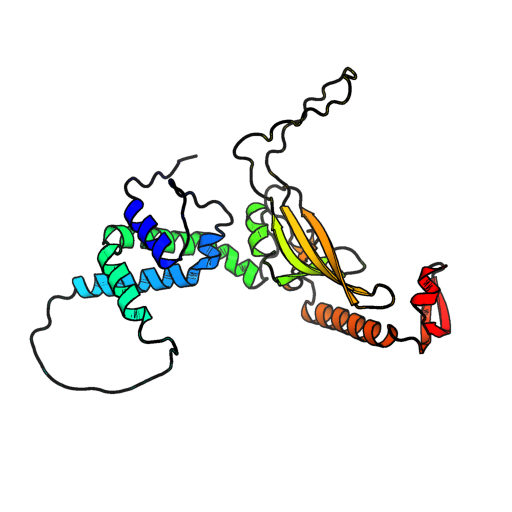63 -16.076 1.00 90.44 201 PHE A O 1
ATOM 1592 N N . ASP A 1 202 ? 18.662 7.814 -14.796 1.00 86.06 202 ASP A N 1
ATOM 1593 C CA . ASP A 1 202 ? 18.561 9.085 -15.530 1.00 86.06 202 ASP A CA 1
ATOM 1594 C C . ASP A 1 202 ? 19.567 9.200 -16.691 1.00 86.06 202 ASP A C 1
ATOM 1596 O O . ASP A 1 202 ? 19.699 10.261 -17.291 1.00 86.06 202 ASP A O 1
ATOM 1600 N N . GLY A 1 203 ? 20.274 8.110 -17.002 1.00 85.38 203 GLY A N 1
ATOM 1601 C CA . GLY A 1 203 ? 21.360 8.068 -17.981 1.00 85.38 203 GLY A CA 1
ATOM 1602 C C . GLY A 1 203 ? 22.755 8.225 -17.372 1.00 85.38 203 GLY A C 1
ATOM 1603 O O . GLY A 1 203 ? 23.745 7.974 -18.060 1.00 85.38 203 GLY A O 1
ATOM 1604 N N . ASP A 1 204 ? 22.845 8.580 -16.088 1.00 85.44 204 ASP A N 1
ATOM 1605 C CA . ASP A 1 204 ? 24.109 8.698 -15.355 1.00 85.44 204 ASP A CA 1
ATOM 1606 C C . ASP A 1 204 ? 24.077 7.954 -14.011 1.00 85.44 204 ASP A C 1
ATOM 1608 O O . ASP A 1 204 ? 24.994 7.205 -13.671 1.00 85.44 204 ASP A O 1
ATOM 1612 N N . LYS A 1 205 ? 22.993 8.102 -13.248 1.00 89.31 205 LYS A N 1
ATOM 1613 C CA . LYS A 1 205 ? 22.834 7.544 -11.903 1.00 89.31 205 LYS A CA 1
ATOM 1614 C C . LYS A 1 205 ? 21.445 6.963 -11.680 1.00 89.31 205 LYS A C 1
ATOM 1616 O O . LYS A 1 205 ? 20.447 7.339 -12.293 1.00 89.31 205 LYS A O 1
ATOM 1621 N N . PHE A 1 206 ? 21.386 6.029 -10.738 1.00 92.19 206 PHE A N 1
ATOM 1622 C CA . PHE A 1 206 ? 20.126 5.489 -10.251 1.00 92.19 206 PHE A CA 1
ATOM 1623 C C . PHE A 1 206 ? 19.533 6.401 -9.175 1.00 92.19 206 PHE A C 1
ATOM 1625 O O . PHE A 1 206 ? 20.239 6.842 -8.266 1.00 92.19 206 PHE A O 1
ATOM 1632 N N . GLY A 1 207 ? 18.228 6.652 -9.251 1.00 93.19 207 GLY A N 1
ATOM 1633 C CA . GLY A 1 207 ? 17.514 7.519 -8.319 1.00 93.19 207 GLY A CA 1
ATOM 1634 C C . GLY A 1 207 ? 16.054 7.108 -8.117 1.00 93.19 207 GLY A C 1
ATOM 1635 O O . GLY A 1 207 ? 15.494 6.361 -8.923 1.00 93.19 207 GLY A O 1
ATOM 1636 N N . PRO A 1 208 ? 15.417 7.562 -7.025 1.00 94.31 208 PRO A N 1
ATOM 1637 C CA . PRO A 1 208 ? 14.013 7.280 -6.775 1.00 94.31 208 PRO A CA 1
ATOM 1638 C C . PRO A 1 208 ? 13.114 8.093 -7.715 1.00 94.31 208 PRO A C 1
ATOM 1640 O O . PRO A 1 208 ? 13.269 9.305 -7.846 1.00 94.31 208 PRO A O 1
ATOM 1643 N N . ILE A 1 209 ? 12.123 7.431 -8.306 1.00 94.62 209 ILE A N 1
ATOM 1644 C CA . ILE A 1 209 ? 11.050 8.054 -9.083 1.00 94.62 209 ILE A CA 1
ATOM 1645 C C . ILE A 1 209 ? 9.736 7.769 -8.363 1.00 94.62 209 ILE A C 1
ATOM 1647 O O . ILE A 1 209 ? 9.315 6.614 -8.265 1.00 94.62 209 ILE A O 1
ATOM 1651 N N . ALA A 1 210 ? 9.103 8.819 -7.841 1.00 95.50 210 ALA A N 1
ATOM 1652 C CA . ALA A 1 210 ? 7.800 8.724 -7.197 1.00 95.50 210 ALA A CA 1
ATOM 1653 C C . ALA A 1 210 ? 6.673 8.736 -8.239 1.00 95.50 210 ALA A C 1
ATOM 1655 O O . ALA A 1 210 ? 6.720 9.487 -9.213 1.00 95.50 210 ALA A O 1
ATOM 1656 N N . LYS A 1 211 ? 5.638 7.925 -8.013 1.00 95.50 211 LYS A N 1
ATOM 1657 C CA . LYS A 1 211 ? 4.432 7.875 -8.845 1.00 95.50 211 LYS A CA 1
ATOM 1658 C C . LYS A 1 211 ? 3.211 7.658 -7.965 1.00 95.50 211 LYS A C 1
ATOM 1660 O O . LYS A 1 211 ? 3.228 6.804 -7.079 1.00 95.50 211 LYS A O 1
ATOM 1665 N N . SER A 1 212 ? 2.156 8.420 -8.226 1.00 96.38 212 SER A N 1
ATOM 1666 C CA . SER A 1 212 ? 0.898 8.323 -7.490 1.00 96.38 212 SER A CA 1
ATOM 1667 C C . SER A 1 212 ? -0.187 7.715 -8.362 1.00 96.38 212 SER A C 1
ATOM 1669 O O . SER A 1 212 ? -0.356 8.100 -9.517 1.00 96.38 212 SER A O 1
ATOM 1671 N N . PHE A 1 213 ? -0.940 6.786 -7.788 1.00 95.81 213 PHE A N 1
ATOM 1672 C CA . PHE A 1 213 ? -2.092 6.153 -8.416 1.00 95.81 213 PHE A CA 1
ATOM 1673 C C . PHE A 1 213 ? -3.351 6.534 -7.643 1.00 95.81 213 PHE A C 1
ATOM 1675 O O . PHE A 1 213 ? -3.336 6.543 -6.412 1.00 95.81 213 PHE A O 1
ATOM 1682 N N . SER A 1 214 ? -4.432 6.838 -8.359 1.00 94.81 214 SER A N 1
ATOM 1683 C CA . SER A 1 214 ? -5.738 7.123 -7.762 1.00 94.81 214 SER A CA 1
ATOM 1684 C C . SER A 1 214 ? -6.706 5.983 -8.055 1.00 94.81 214 SER A C 1
ATOM 1686 O O . SER A 1 214 ? -6.838 5.557 -9.203 1.00 94.81 214 SER A O 1
ATOM 1688 N N . ILE A 1 215 ? -7.388 5.495 -7.022 1.00 94.00 215 ILE A N 1
ATOM 1689 C CA . ILE A 1 215 ? -8.517 4.575 -7.147 1.00 94.00 215 ILE A CA 1
ATOM 1690 C C . ILE A 1 215 ? -9.773 5.346 -6.753 1.00 94.00 215 ILE A C 1
ATOM 1692 O O . ILE A 1 215 ? -9.939 5.739 -5.594 1.00 94.00 215 ILE A O 1
ATOM 1696 N N . GLN A 1 216 ? -10.666 5.542 -7.722 1.00 91.19 216 GLN A N 1
ATOM 1697 C CA . GLN A 1 216 ? -11.962 6.168 -7.484 1.00 91.19 216 GLN A CA 1
ATOM 1698 C C . GLN A 1 216 ? -12.848 5.274 -6.620 1.00 91.19 216 GLN A C 1
ATOM 1700 O O . GLN A 1 216 ? -12.765 4.041 -6.665 1.00 91.19 216 GLN A O 1
ATOM 1705 N N . LYS A 1 217 ? -13.732 5.895 -5.836 1.00 89.19 217 LYS A N 1
ATOM 1706 C CA . LYS A 1 217 ? -14.684 5.139 -5.024 1.00 89.19 217 LYS A CA 1
ATOM 1707 C C . LYS A 1 217 ? -15.601 4.290 -5.899 1.00 89.19 217 LYS A C 1
ATOM 1709 O O . LYS A 1 217 ? -16.308 4.801 -6.760 1.00 89.19 217 LYS A O 1
ATOM 1714 N N . TYR A 1 218 ? -15.672 3.008 -5.563 1.00 91.06 218 TYR A N 1
ATOM 1715 C CA . TYR A 1 218 ? -16.643 2.063 -6.098 1.00 91.06 218 TYR A CA 1
ATOM 1716 C C . TYR A 1 218 ? -17.506 1.480 -4.974 1.00 91.06 218 TYR A C 1
ATOM 1718 O O . TYR A 1 218 ? -17.147 1.517 -3.792 1.00 91.06 218 TYR A O 1
ATOM 1726 N N . ASN A 1 219 ? -18.670 0.953 -5.351 1.00 88.69 219 ASN A N 1
ATOM 1727 C CA . ASN A 1 219 ? -19.580 0.267 -4.439 1.00 88.69 219 ASN A CA 1
ATOM 1728 C C . ASN A 1 219 ? -19.423 -1.250 -4.582 1.00 88.69 219 ASN A C 1
ATOM 1730 O O . ASN A 1 219 ? -19.183 -1.752 -5.676 1.00 88.69 219 ASN A O 1
ATOM 1734 N N . GLY A 1 220 ? -19.615 -1.981 -3.485 1.00 91.19 220 GLY A N 1
ATOM 1735 C CA . GLY A 1 220 ? -19.483 -3.436 -3.478 1.00 91.19 220 GLY A CA 1
ATOM 1736 C C . GLY A 1 220 ? -18.026 -3.895 -3.536 1.00 91.19 220 GLY A C 1
ATOM 1737 O O . GLY A 1 220 ? -17.157 -3.296 -2.900 1.00 91.19 220 GLY A O 1
ATOM 1738 N N . PHE A 1 221 ? -17.786 -4.980 -4.270 1.00 93.62 221 PHE A N 1
ATOM 1739 C CA . PHE A 1 221 ? -16.494 -5.655 -4.361 1.00 93.62 221 PHE A CA 1
ATOM 1740 C C . PHE A 1 221 ? -15.934 -5.578 -5.782 1.00 93.62 221 PHE A C 1
ATOM 1742 O O . PHE A 1 221 ? -16.650 -5.874 -6.737 1.00 93.62 221 PHE A O 1
ATOM 1749 N N . GLN A 1 222 ? -14.647 -5.261 -5.897 1.00 94.44 222 GLN A N 1
ATOM 1750 C CA . GLN A 1 222 ? -13.891 -5.233 -7.148 1.00 94.44 222 GLN A CA 1
ATOM 1751 C C . GLN A 1 222 ? -12.838 -6.344 -7.135 1.00 94.44 222 GLN A C 1
ATOM 1753 O O . GLN A 1 222 ? -12.274 -6.630 -6.081 1.00 94.44 222 GLN A O 1
ATOM 1758 N N . ASP A 1 223 ? -12.562 -6.968 -8.282 1.00 95.12 223 ASP A N 1
ATOM 1759 C CA . ASP A 1 223 ? -11.417 -7.880 -8.404 1.00 95.12 223 ASP A CA 1
ATOM 1760 C C . ASP A 1 223 ? -10.108 -7.109 -8.181 1.00 95.12 223 ASP A C 1
ATOM 1762 O O . ASP A 1 223 ? -9.902 -6.042 -8.765 1.00 95.12 223 ASP A O 1
ATOM 1766 N N . ILE A 1 224 ? -9.232 -7.642 -7.328 1.00 95.56 224 ILE A N 1
ATOM 1767 C CA . ILE A 1 224 ? -7.963 -7.001 -6.963 1.00 95.56 224 ILE A CA 1
ATOM 1768 C C . ILE A 1 224 ? -7.086 -6.781 -8.202 1.00 95.56 224 ILE A C 1
ATOM 1770 O O . ILE A 1 224 ? -6.453 -5.733 -8.316 1.00 95.56 224 ILE A O 1
ATOM 1774 N N . ARG A 1 225 ? -7.094 -7.709 -9.164 1.00 94.69 225 ARG A N 1
ATOM 1775 C CA . ARG A 1 225 ? -6.275 -7.624 -10.385 1.00 94.69 225 ARG A CA 1
ATOM 1776 C C . ARG A 1 225 ? -6.808 -6.623 -11.413 1.00 94.69 225 ARG A C 1
ATOM 1778 O O . ARG A 1 225 ? -6.083 -6.262 -12.334 1.00 94.69 225 ARG A O 1
ATOM 1785 N N . LEU A 1 226 ? -8.050 -6.157 -11.253 1.00 94.56 226 LEU A N 1
ATOM 1786 C CA . LEU A 1 226 ? -8.648 -5.103 -12.083 1.00 94.56 226 LEU A CA 1
ATOM 1787 C C . LEU A 1 226 ? -8.407 -3.693 -11.527 1.00 94.56 226 LEU A C 1
ATOM 1789 O O . LEU A 1 226 ? -8.848 -2.712 -12.126 1.00 94.56 226 LEU A O 1
ATOM 1793 N N . LEU A 1 227 ? -7.744 -3.568 -10.374 1.00 95.62 227 LEU A N 1
ATOM 1794 C CA . LEU A 1 227 ? -7.274 -2.276 -9.889 1.00 95.62 227 LEU A CA 1
ATOM 1795 C C . LEU A 1 227 ? -6.143 -1.767 -10.804 1.00 95.62 227 LEU A C 1
ATOM 1797 O O . LEU A 1 227 ? -5.381 -2.576 -11.332 1.00 95.62 227 LEU A O 1
ATOM 1801 N N . PRO A 1 228 ? -5.973 -0.440 -10.973 1.00 94.44 228 PRO A N 1
ATOM 1802 C CA . PRO A 1 228 ? -4.902 0.118 -11.816 1.00 94.44 228 PRO A CA 1
ATOM 1803 C C . PRO A 1 228 ? -3.504 -0.349 -11.381 1.00 94.44 228 PRO A C 1
ATOM 1805 O O . PRO A 1 228 ? -2.578 -0.462 -12.185 1.00 94.44 228 PRO A O 1
ATOM 1808 N N . ILE A 1 229 ? -3.379 -0.633 -10.089 1.00 96.81 229 ILE A N 1
ATOM 1809 C CA . ILE A 1 229 ? -2.207 -1.160 -9.417 1.00 96.81 229 ILE A CA 1
ATOM 1810 C C . ILE A 1 229 ? -2.683 -2.102 -8.311 1.00 96.81 229 ILE A C 1
ATOM 1812 O O . ILE A 1 229 ? -3.701 -1.824 -7.677 1.00 96.81 229 ILE A O 1
ATOM 1816 N N . TYR A 1 230 ? -1.965 -3.196 -8.064 1.00 97.06 230 TYR A N 1
ATOM 1817 C CA . TYR A 1 230 ? -2.288 -4.160 -7.007 1.00 97.06 230 TYR A CA 1
ATOM 1818 C C . TYR A 1 230 ? -1.027 -4.855 -6.470 1.00 97.06 230 TYR A C 1
ATOM 1820 O O . TYR A 1 230 ? 0.003 -4.842 -7.145 1.00 97.06 230 TYR A O 1
ATOM 1828 N N . PRO A 1 231 ? -1.038 -5.439 -5.255 1.00 96.88 231 PRO A N 1
ATOM 1829 C CA . PRO A 1 231 ? 0.148 -6.105 -4.721 1.00 96.88 231 PRO A CA 1
ATOM 1830 C C . PRO A 1 231 ? 0.563 -7.301 -5.569 1.00 96.88 231 PRO A C 1
ATOM 1832 O O . PRO A 1 231 ? -0.271 -8.117 -5.954 1.00 96.88 231 PRO A O 1
ATOM 1835 N N . MET A 1 232 ? 1.868 -7.436 -5.803 1.00 96.06 232 MET A N 1
ATOM 1836 C CA . MET A 1 232 ? 2.440 -8.505 -6.627 1.00 96.06 232 MET A CA 1
ATOM 1837 C C . MET A 1 232 ? 2.022 -9.903 -6.155 1.00 96.06 232 MET A C 1
ATOM 1839 O O . MET A 1 232 ? 1.917 -10.810 -6.970 1.00 96.06 232 MET A O 1
ATOM 1843 N N . SER A 1 233 ? 1.746 -10.077 -4.861 1.00 94.94 233 SER A N 1
ATOM 1844 C CA . SER A 1 233 ? 1.294 -11.346 -4.288 1.00 94.94 233 SER A CA 1
ATOM 1845 C C . SER A 1 233 ? -0.053 -11.840 -4.835 1.00 94.94 233 SER A C 1
ATOM 1847 O O . SER A 1 233 ? -0.310 -13.037 -4.779 1.00 94.94 233 SER A O 1
ATOM 1849 N N . PHE A 1 234 ? -0.881 -10.956 -5.406 1.00 94.81 234 PHE A N 1
ATOM 1850 C CA . PHE A 1 234 ? -2.141 -11.312 -6.073 1.00 94.81 234 PHE A CA 1
ATOM 1851 C C . PHE A 1 234 ? -1.991 -11.536 -7.587 1.00 94.81 234 PHE A C 1
ATOM 1853 O O . PHE A 1 234 ? -2.985 -11.808 -8.261 1.00 94.81 234 PHE A O 1
ATOM 1860 N N . ALA A 1 235 ? -0.787 -11.382 -8.150 1.00 93.50 235 ALA A N 1
ATOM 1861 C CA . ALA A 1 235 ? -0.548 -11.616 -9.572 1.00 93.50 235 ALA A CA 1
ATOM 1862 C C . ALA A 1 235 ? -0.640 -13.108 -9.922 1.00 93.50 235 ALA A C 1
ATOM 1864 O O . ALA A 1 235 ? -0.453 -13.980 -9.075 1.00 93.50 235 ALA A O 1
ATOM 1865 N N . GLU A 1 236 ? -0.881 -13.409 -11.197 1.00 91.88 236 GLU A N 1
ATOM 1866 C CA . GLU A 1 236 ? -0.720 -14.775 -11.700 1.00 91.88 236 GLU A CA 1
ATOM 1867 C C . GLU A 1 236 ? 0.767 -15.138 -11.710 1.00 91.88 236 GLU A C 1
ATOM 1869 O O . GLU A 1 236 ? 1.581 -14.408 -12.272 1.00 91.88 236 GLU A O 1
A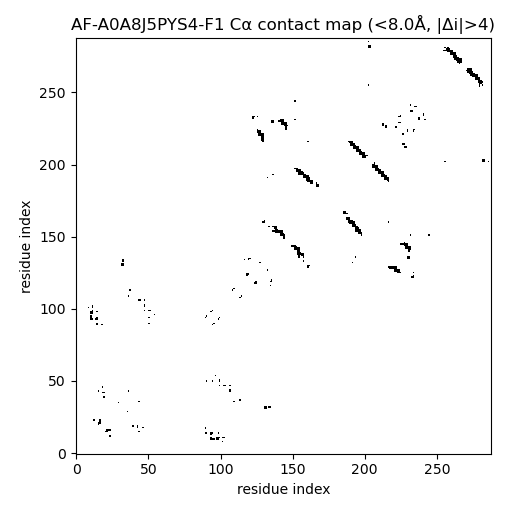TOM 1874 N N . GLY A 1 237 ? 1.126 -16.243 -11.049 1.00 93.44 237 GLY A N 1
ATOM 1875 C CA . GLY A 1 237 ? 2.520 -16.676 -10.929 1.00 93.44 237 GLY A CA 1
ATOM 1876 C C . GLY A 1 237 ? 3.419 -15.624 -10.260 1.00 93.44 237 GLY A C 1
ATOM 1877 O O . GLY A 1 237 ? 4.387 -15.180 -10.880 1.00 93.44 237 GLY A O 1
ATOM 1878 N N . PRO A 1 238 ? 3.160 -15.216 -9.001 1.00 94.06 238 PRO A N 1
ATOM 1879 C CA . PRO A 1 238 ? 3.868 -14.102 -8.361 1.00 94.06 238 PRO A CA 1
ATOM 1880 C C . PRO A 1 238 ? 5.384 -14.334 -8.278 1.00 94.06 238 PRO A C 1
ATOM 1882 O O . PRO A 1 238 ? 6.171 -13.404 -8.459 1.00 94.06 238 PRO A O 1
ATOM 1885 N N . GLU A 1 239 ? 5.816 -15.580 -8.066 1.00 95.69 239 GLU A N 1
ATOM 1886 C CA . GLU A 1 239 ? 7.235 -15.942 -8.063 1.00 95.69 239 GLU A CA 1
ATOM 1887 C C . GLU A 1 239 ? 7.882 -15.813 -9.444 1.00 95.69 239 GLU A C 1
ATOM 1889 O O . GLU A 1 239 ? 9.008 -15.326 -9.559 1.00 95.69 239 GLU A O 1
ATOM 1894 N N . GLU A 1 240 ? 7.189 -16.249 -10.495 1.00 96.12 240 GLU A N 1
ATOM 1895 C CA . GLU A 1 240 ? 7.676 -16.165 -11.873 1.00 96.12 240 GLU A CA 1
ATOM 1896 C C . GLU A 1 240 ? 7.750 -14.712 -12.327 1.00 96.12 240 GLU A C 1
ATOM 1898 O O . GLU A 1 240 ? 8.772 -14.284 -12.868 1.00 96.12 240 GLU A O 1
ATOM 1903 N N . LEU A 1 241 ? 6.714 -13.926 -12.023 1.00 95.19 241 LEU A N 1
ATOM 1904 C CA . LEU A 1 241 ? 6.685 -12.495 -12.293 1.00 95.19 241 LEU A CA 1
ATOM 1905 C C . LEU A 1 241 ? 7.818 -11.770 -11.557 1.00 95.19 241 LEU A C 1
ATOM 1907 O O . LEU A 1 241 ? 8.547 -10.987 -12.168 1.00 95.19 241 LEU A O 1
ATOM 1911 N N . SER A 1 242 ? 8.024 -12.073 -10.273 1.00 95.31 242 SER A N 1
ATOM 1912 C CA . SER A 1 242 ? 9.120 -11.507 -9.480 1.00 95.31 242 SER A CA 1
ATOM 1913 C C . SER A 1 242 ? 10.495 -11.862 -10.058 1.00 95.31 242 SER A C 1
ATOM 1915 O O . SER A 1 242 ? 11.347 -10.981 -10.230 1.00 95.31 242 SER A O 1
ATOM 1917 N N . LYS A 1 243 ? 10.707 -13.130 -10.442 1.00 96.12 243 LYS A N 1
ATOM 1918 C CA . LYS A 1 243 ? 11.942 -13.591 -11.100 1.00 96.12 243 LYS A CA 1
ATOM 1919 C C . LYS A 1 243 ? 12.163 -12.885 -12.436 1.00 96.12 243 LYS A C 1
ATOM 1921 O O . LYS A 1 243 ? 13.279 -12.430 -12.690 1.00 96.12 243 LYS A O 1
ATOM 1926 N N . LYS A 1 244 ? 11.117 -12.743 -13.255 1.00 94.88 244 LYS A N 1
ATOM 1927 C CA . LYS A 1 244 ? 11.164 -12.052 -14.551 1.00 94.88 244 LYS A CA 1
ATOM 1928 C C . LYS A 1 244 ? 11.558 -10.586 -14.384 1.00 94.88 244 LYS A C 1
ATOM 1930 O O . LYS A 1 244 ? 12.530 -10.148 -14.991 1.00 94.88 244 LYS A O 1
ATOM 1935 N N . LEU A 1 245 ? 10.860 -9.842 -13.525 1.00 94.19 245 LEU A N 1
ATOM 1936 C CA . LEU A 1 245 ? 11.149 -8.423 -13.289 1.00 94.19 245 LEU A CA 1
ATOM 1937 C C . LEU A 1 245 ? 12.544 -8.216 -12.684 1.00 94.19 245 LEU A C 1
ATOM 1939 O O . LEU A 1 245 ? 13.275 -7.321 -13.103 1.00 94.19 245 LEU A O 1
ATOM 1943 N N . SER A 1 246 ? 12.961 -9.096 -11.772 1.00 93.94 246 SER A N 1
ATOM 1944 C CA . SER A 1 246 ? 14.320 -9.076 -11.216 1.00 93.94 246 SER A CA 1
ATOM 1945 C C . SER A 1 246 ? 15.387 -9.378 -12.275 1.00 93.94 246 SER A C 1
ATOM 1947 O O . SER A 1 246 ? 16.448 -8.755 -12.278 1.00 93.94 246 SER A O 1
ATOM 1949 N N . GLY A 1 247 ? 15.124 -10.323 -13.183 1.00 95.19 247 GLY A N 1
ATOM 1950 C CA . GLY A 1 247 ? 16.003 -10.644 -14.310 1.00 95.19 247 GLY A CA 1
ATOM 1951 C C . GLY A 1 247 ? 16.143 -9.476 -15.285 1.00 95.19 247 GLY A C 1
ATOM 1952 O O . GLY A 1 247 ? 17.261 -9.128 -15.674 1.00 95.19 247 GLY A O 1
ATOM 1953 N N . ASN A 1 248 ? 15.029 -8.810 -15.593 1.00 92.06 248 ASN A N 1
ATOM 1954 C CA . ASN A 1 248 ? 15.016 -7.593 -16.402 1.00 92.06 248 ASN A CA 1
ATOM 1955 C C . ASN A 1 248 ? 15.849 -6.488 -15.741 1.00 92.06 248 ASN A C 1
ATOM 1957 O O . ASN A 1 248 ? 16.707 -5.904 -16.394 1.00 92.06 248 ASN A O 1
ATOM 1961 N N . GLY A 1 249 ? 15.673 -6.262 -14.434 1.00 92.69 249 GLY A N 1
ATOM 1962 C CA . GLY A 1 249 ? 16.449 -5.275 -13.679 1.00 92.69 249 GLY A CA 1
ATOM 1963 C C . GLY A 1 249 ? 17.9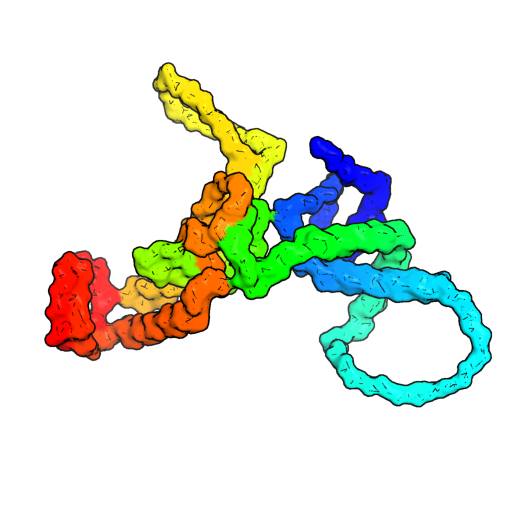54 -5.566 -13.670 1.00 92.69 249 GLY A C 1
ATOM 1964 O O . GLY A 1 249 ? 18.756 -4.672 -13.922 1.00 92.69 249 GLY A O 1
ATOM 1965 N N . LYS A 1 250 ? 18.362 -6.826 -13.458 1.00 93.50 250 LYS A N 1
ATOM 1966 C CA . LYS A 1 250 ? 19.782 -7.231 -13.534 1.00 93.50 250 LYS A CA 1
ATOM 1967 C C . LYS A 1 250 ? 20.370 -7.017 -14.926 1.00 93.50 250 LYS A C 1
ATOM 1969 O O . LYS A 1 250 ? 21.510 -6.575 -15.045 1.00 93.50 250 LYS A O 1
ATOM 1974 N N . THR A 1 251 ? 19.593 -7.330 -15.960 1.00 90.94 251 THR A N 1
ATOM 1975 C CA . THR A 1 251 ? 19.990 -7.090 -17.350 1.00 90.94 251 THR A CA 1
ATOM 1976 C C . THR A 1 251 ? 20.171 -5.596 -17.579 1.00 90.94 251 THR A C 1
ATOM 1978 O O . THR A 1 251 ? 21.229 -5.184 -18.034 1.00 90.94 251 THR A O 1
ATOM 1981 N N . PHE A 1 252 ? 19.209 -4.775 -17.155 1.00 90.75 252 PHE A N 1
ATOM 1982 C CA . PHE A 1 252 ? 19.289 -3.323 -17.266 1.00 90.75 252 PHE A CA 1
ATOM 1983 C C . PHE A 1 252 ? 20.521 -2.742 -16.553 1.00 90.75 252 PHE A C 1
ATOM 1985 O O . PHE A 1 252 ? 21.251 -1.971 -17.157 1.00 90.75 252 PHE A O 1
ATOM 1992 N N . ILE A 1 253 ? 20.819 -3.165 -15.319 1.00 90.44 253 ILE A N 1
ATOM 1993 C CA . ILE A 1 253 ? 22.021 -2.724 -14.580 1.00 90.44 253 ILE A CA 1
ATOM 1994 C C . ILE A 1 253 ? 23.314 -3.120 -15.309 1.00 90.44 253 ILE A C 1
ATOM 1996 O O . ILE A 1 253 ? 24.296 -2.384 -15.291 1.00 90.44 253 ILE A O 1
ATOM 2000 N N . LYS A 1 254 ? 23.348 -4.288 -15.959 1.00 88.81 254 LYS A N 1
ATOM 2001 C CA . LYS A 1 254 ? 24.507 -4.687 -16.769 1.00 88.81 254 LYS A CA 1
ATOM 2002 C C . LYS A 1 254 ? 24.667 -3.778 -17.990 1.00 88.81 254 LYS A C 1
ATOM 2004 O O . LYS A 1 254 ? 25.794 -3.436 -18.338 1.00 88.81 254 LYS A O 1
ATOM 2009 N N . LEU A 1 255 ? 23.551 -3.418 -18.623 1.00 88.06 255 LEU A N 1
ATOM 2010 C CA . LEU A 1 255 ? 23.511 -2.582 -19.820 1.00 88.06 255 LEU A CA 1
ATOM 2011 C C . LEU A 1 255 ? 23.662 -1.085 -19.524 1.00 88.06 255 LEU A C 1
ATOM 2013 O O . LEU A 1 255 ? 24.008 -0.350 -20.435 1.00 88.06 255 LEU A O 1
ATOM 2017 N N . SER A 1 256 ? 23.435 -0.622 -18.288 1.00 85.81 256 SER A N 1
ATOM 2018 C CA . SER A 1 256 ? 23.545 0.801 -17.922 1.00 85.81 256 SER A CA 1
ATOM 2019 C C . SER A 1 256 ? 24.967 1.355 -18.040 1.00 85.81 256 SER A C 1
ATOM 2021 O O . SER A 1 256 ? 25.151 2.567 -18.073 1.00 85.81 256 SER A O 1
ATOM 2023 N N . ASN A 1 257 ? 25.973 0.481 -18.105 1.00 82.00 257 ASN A N 1
ATOM 2024 C CA . ASN A 1 257 ? 27.342 0.865 -18.428 1.00 82.00 257 ASN A CA 1
ATOM 2025 C C . ASN A 1 257 ? 27.524 0.926 -19.946 1.00 82.00 257 ASN A C 1
ATOM 2027 O O . ASN A 1 257 ? 27.057 0.039 -20.658 1.00 82.00 257 ASN A O 1
ATOM 2031 N N . VAL A 1 258 ? 28.264 1.928 -20.425 1.00 74.81 258 VAL A N 1
ATOM 2032 C CA . VAL A 1 258 ? 28.576 2.057 -21.854 1.00 74.81 258 VAL A CA 1
ATOM 2033 C C . VAL A 1 258 ? 29.284 0.797 -22.343 1.00 74.81 258 VAL A C 1
ATOM 2035 O O . VAL A 1 258 ? 30.290 0.374 -21.766 1.00 74.81 258 VAL A O 1
ATOM 2038 N N . GLY A 1 259 ? 28.757 0.190 -23.404 1.00 79.94 259 GLY A N 1
ATOM 2039 C CA . GLY A 1 259 ? 29.304 -1.053 -23.922 1.00 79.94 259 GLY A CA 1
ATOM 2040 C C . GLY A 1 259 ? 28.681 -1.511 -25.232 1.00 79.94 259 GLY A C 1
ATOM 2041 O O . GLY A 1 259 ? 27.588 -1.098 -25.618 1.00 79.94 259 GLY A O 1
ATOM 2042 N N . HIS A 1 260 ? 29.418 -2.394 -25.898 1.00 82.62 260 HIS A N 1
ATOM 2043 C CA . HIS A 1 260 ? 28.990 -3.101 -27.094 1.00 82.62 260 HIS A CA 1
ATOM 2044 C C . HIS A 1 260 ? 28.205 -4.348 -26.700 1.00 82.62 260 HIS A C 1
ATOM 2046 O O . HIS A 1 260 ? 28.676 -5.153 -25.888 1.00 82.62 260 HIS A O 1
ATOM 2052 N N . VAL A 1 261 ? 27.019 -4.525 -27.275 1.00 86.06 261 VAL A N 1
ATOM 2053 C CA . VAL A 1 261 ? 26.215 -5.732 -27.078 1.00 86.06 261 VAL A CA 1
ATOM 2054 C C . VAL A 1 261 ? 25.633 -6.215 -28.395 1.00 86.06 261 VAL A C 1
ATOM 2056 O O . VAL A 1 261 ? 25.240 -5.426 -29.245 1.00 86.06 261 VAL A O 1
ATOM 2059 N N . LEU A 1 262 ? 25.546 -7.533 -28.554 1.00 87.31 262 LEU A N 1
ATOM 2060 C CA . LEU A 1 262 ? 24.778 -8.130 -29.637 1.00 87.31 262 LEU A CA 1
ATOM 2061 C C . LEU A 1 262 ? 23.295 -8.050 -29.271 1.00 87.31 262 LEU A C 1
ATOM 2063 O O . LEU A 1 262 ? 22.880 -8.620 -28.256 1.00 87.31 262 LEU A O 1
ATOM 2067 N N . TYR A 1 263 ? 22.511 -7.345 -30.081 1.00 86.38 263 TYR A N 1
ATOM 2068 C CA . TYR A 1 263 ? 21.068 -7.264 -29.918 1.00 86.38 263 TYR A CA 1
ATOM 2069 C C . TYR A 1 263 ? 20.377 -8.059 -31.015 1.00 86.38 263 TYR A C 1
ATOM 2071 O O . TYR A 1 263 ? 20.699 -7.923 -32.194 1.00 86.38 263 TYR A O 1
ATOM 2079 N N . ARG A 1 264 ? 19.413 -8.879 -30.592 1.00 88.62 264 ARG A N 1
ATOM 2080 C CA . ARG A 1 264 ? 18.561 -9.647 -31.486 1.00 88.62 264 ARG A CA 1
ATOM 2081 C C . ARG A 1 264 ? 17.104 -9.471 -31.085 1.00 88.62 264 ARG A C 1
ATOM 2083 O O . ARG A 1 264 ? 16.687 -10.005 -30.056 1.00 88.62 264 ARG A O 1
ATOM 2090 N N . GLY A 1 265 ? 16.351 -8.706 -31.864 1.00 87.25 265 GLY A N 1
ATOM 2091 C CA . GLY A 1 265 ? 14.952 -8.415 -31.566 1.00 87.25 265 GLY A CA 1
ATOM 2092 C C . GLY A 1 265 ? 14.392 -7.207 -32.316 1.00 87.25 265 GLY A C 1
ATOM 2093 O O . GLY A 1 265 ? 15.113 -6.566 -33.079 1.00 87.25 265 GLY A O 1
ATOM 2094 N N . PRO A 1 266 ? 13.101 -6.903 -32.116 1.00 85.88 266 PRO A N 1
ATOM 2095 C CA . PRO A 1 266 ? 12.433 -5.803 -32.794 1.00 85.88 266 PRO A CA 1
ATOM 2096 C C . PRO A 1 266 ? 12.865 -4.442 -32.241 1.00 85.88 266 PRO A C 1
ATOM 2098 O O . PRO A 1 266 ? 12.928 -4.240 -31.026 1.00 85.88 266 PRO A O 1
ATOM 2101 N N . ASN A 1 267 ? 13.094 -3.477 -33.126 1.00 83.56 267 ASN A N 1
ATOM 2102 C CA . ASN A 1 267 ? 13.313 -2.091 -32.722 1.00 83.56 267 ASN A CA 1
ATOM 2103 C C . ASN A 1 267 ? 12.015 -1.438 -32.178 1.00 83.56 267 ASN A C 1
ATOM 2105 O O . ASN A 1 267 ? 10.908 -1.921 -32.418 1.00 83.56 267 ASN A O 1
ATOM 2109 N N . LEU A 1 268 ? 12.138 -0.342 -31.418 1.00 77.38 268 LEU A N 1
ATOM 2110 C CA . LEU A 1 268 ? 10.989 0.299 -30.752 1.00 77.38 268 LEU A CA 1
ATOM 2111 C C . LEU A 1 268 ? 10.037 1.028 -31.722 1.00 77.38 268 LEU A C 1
ATOM 2113 O O . LEU A 1 268 ? 8.860 1.180 -31.409 1.00 77.38 268 LEU A O 1
ATOM 2117 N N . TYR A 1 269 ? 10.543 1.509 -32.859 1.00 76.19 269 TYR A N 1
ATOM 2118 C CA . TYR A 1 269 ? 9.821 2.436 -33.737 1.00 76.19 269 TYR A CA 1
ATOM 2119 C C . TYR A 1 269 ? 9.058 1.726 -34.857 1.00 76.19 269 TYR A C 1
ATOM 2121 O O . TYR A 1 269 ? 7.877 1.984 -35.073 1.00 76.19 269 TYR A O 1
ATOM 2129 N N . GLU A 1 270 ? 9.737 0.826 -35.555 1.00 82.62 270 GLU A N 1
ATOM 2130 C CA . GLU A 1 270 ? 9.280 0.180 -36.788 1.00 82.62 270 GLU A CA 1
ATOM 2131 C C . GLU A 1 270 ? 9.028 -1.322 -36.585 1.00 82.62 270 GLU A C 1
ATOM 2133 O O . GLU A 1 270 ? 8.497 -1.984 -37.473 1.00 82.62 270 GLU A O 1
ATOM 2138 N N . ALA A 1 271 ? 9.375 -1.861 -35.407 1.00 79.38 271 ALA A N 1
ATOM 2139 C CA . ALA A 1 271 ? 9.298 -3.280 -35.064 1.00 79.38 271 ALA A CA 1
ATOM 2140 C C . ALA A 1 271 ? 10.097 -4.202 -36.008 1.00 79.38 271 ALA A C 1
ATOM 2142 O O . ALA A 1 271 ? 9.853 -5.409 -36.043 1.00 79.38 271 ALA A O 1
ATOM 2143 N N . GLU A 1 272 ? 11.072 -3.658 -36.743 1.00 86.31 272 GLU A N 1
ATOM 2144 C CA . GLU A 1 272 ? 11.977 -4.444 -37.584 1.00 86.31 272 GLU A CA 1
ATOM 2145 C C . GLU A 1 272 ? 12.948 -5.261 -36.731 1.00 86.31 272 GLU A C 1
ATOM 2147 O O . GLU A 1 272 ? 13.469 -4.770 -35.724 1.00 86.31 272 GLU A O 1
ATOM 2152 N N . GLU A 1 273 ? 13.212 -6.503 -37.146 1.00 86.88 273 GLU A N 1
ATOM 2153 C CA . GLU A 1 273 ? 14.200 -7.362 -36.496 1.00 86.88 273 GLU A CA 1
ATOM 2154 C C . GLU A 1 273 ? 15.618 -6.839 -36.741 1.00 86.88 273 GLU A C 1
ATOM 2156 O O . GLU A 1 273 ? 16.138 -6.866 -37.856 1.00 86.88 273 GLU A O 1
ATOM 2161 N N . ILE A 1 274 ? 16.266 -6.411 -35.664 1.00 86.12 274 ILE A N 1
ATOM 2162 C CA . ILE A 1 274 ? 17.697 -6.142 -35.623 1.00 86.12 274 ILE A CA 1
ATOM 2163 C C . ILE A 1 274 ? 18.395 -7.432 -35.195 1.00 86.12 274 ILE A C 1
ATOM 2165 O O . ILE A 1 274 ? 17.992 -8.049 -34.211 1.00 86.12 274 ILE A O 1
ATOM 2169 N N . ASP A 1 275 ? 19.450 -7.819 -35.910 1.00 90.62 275 ASP A N 1
ATOM 2170 C CA . ASP A 1 275 ? 20.404 -8.863 -35.515 1.00 90.62 275 ASP A CA 1
ATOM 2171 C C . ASP A 1 275 ? 21.821 -8.336 -35.770 1.00 90.62 275 ASP A C 1
ATOM 2173 O O . ASP A 1 275 ? 22.440 -8.596 -36.805 1.00 90.62 275 ASP A O 1
ATOM 2177 N N . SER A 1 276 ? 22.293 -7.467 -34.874 1.00 88.69 276 SER A N 1
ATOM 2178 C CA . SER A 1 276 ? 23.574 -6.777 -35.038 1.00 88.69 276 SER A CA 1
ATOM 2179 C C . SER A 1 276 ? 24.194 -6.362 -33.708 1.00 88.69 276 SER A C 1
ATOM 2181 O O . SER A 1 276 ? 23.547 -6.314 -32.659 1.00 88.69 276 SER A O 1
ATOM 2183 N N . GLU A 1 277 ? 25.485 -6.041 -33.752 1.00 88.31 277 GLU A N 1
ATOM 2184 C CA . GLU A 1 277 ? 26.165 -5.386 -32.641 1.00 88.31 277 GLU A CA 1
ATOM 2185 C C . GLU A 1 277 ? 25.681 -3.934 -32.532 1.00 88.31 277 GLU A C 1
ATOM 2187 O O . GLU A 1 277 ? 25.658 -3.201 -33.522 1.00 88.31 277 GLU A O 1
ATOM 2192 N N . ILE A 1 278 ? 25.263 -3.533 -31.333 1.00 86.81 278 ILE A N 1
ATOM 2193 C CA . ILE A 1 278 ? 24.821 -2.178 -31.013 1.00 86.81 278 ILE A CA 1
ATOM 2194 C C . ILE A 1 278 ? 25.669 -1.610 -29.876 1.00 86.81 278 ILE A C 1
ATOM 2196 O O . ILE A 1 278 ? 26.164 -2.341 -29.012 1.00 86.81 278 ILE A O 1
ATOM 2200 N N . ILE A 1 279 ? 25.811 -0.288 -29.862 1.00 84.81 279 ILE A N 1
ATOM 2201 C CA . ILE A 1 279 ? 26.431 0.442 -28.757 1.00 84.81 279 ILE A CA 1
ATOM 2202 C C . ILE A 1 279 ? 25.314 0.992 -27.881 1.00 84.81 279 ILE A C 1
ATOM 2204 O O . ILE A 1 279 ? 24.409 1.666 -28.374 1.00 84.81 279 ILE A O 1
ATOM 2208 N N . ILE A 1 280 ? 25.390 0.721 -26.581 1.00 85.00 280 ILE A N 1
ATOM 2209 C CA . ILE A 1 280 ? 24.495 1.330 -25.600 1.00 85.00 280 ILE A CA 1
ATOM 2210 C C . ILE A 1 280 ? 25.217 2.519 -24.976 1.00 85.00 280 ILE A C 1
ATOM 2212 O O . ILE A 1 280 ? 26.181 2.347 -24.232 1.00 85.00 280 ILE A O 1
ATOM 2216 N N . ASP A 1 281 ? 24.733 3.722 -25.278 1.00 82.31 281 ASP A N 1
ATOM 2217 C CA . ASP A 1 281 ? 25.173 4.971 -24.661 1.00 82.31 281 ASP A CA 1
ATOM 2218 C C . ASP A 1 281 ? 23.948 5.802 -24.255 1.00 82.31 281 ASP A C 1
ATOM 2220 O O . ASP A 1 281 ? 23.305 6.464 -25.073 1.00 82.31 281 ASP A O 1
ATOM 2224 N N . PHE A 1 282 ? 23.619 5.760 -22.962 1.00 82.50 282 PHE A N 1
ATOM 2225 C CA . PHE A 1 282 ? 22.489 6.510 -22.415 1.00 82.50 282 PHE A CA 1
ATOM 2226 C C . PHE A 1 282 ? 22.709 8.025 -22.436 1.00 82.50 282 PHE A C 1
ATOM 2228 O O . PHE A 1 282 ? 21.730 8.769 -22.461 1.00 82.50 282 PHE A O 1
ATOM 2235 N N . ARG A 1 283 ? 23.961 8.504 -22.448 1.00 78.81 283 ARG A N 1
ATOM 2236 C CA . ARG A 1 283 ? 24.241 9.942 -22.520 1.00 78.81 283 ARG A CA 1
ATOM 2237 C C . ARG A 1 283 ? 23.990 10.457 -23.923 1.00 78.81 283 ARG A C 1
ATOM 2239 O O . ARG A 1 283 ? 23.360 11.497 -24.053 1.00 78.81 283 ARG A O 1
ATOM 2246 N N . ALA A 1 284 ? 24.417 9.730 -24.954 1.00 72.00 284 ALA A N 1
ATOM 2247 C CA . ALA A 1 284 ? 24.147 10.105 -26.342 1.00 72.00 284 ALA A CA 1
ATOM 2248 C C . ALA A 1 284 ? 22.638 10.121 -26.660 1.00 72.00 284 ALA A C 1
ATOM 2250 O O . ALA A 1 284 ? 22.178 10.988 -27.399 1.00 72.00 284 ALA A O 1
ATOM 2251 N N . ALA A 1 285 ? 21.860 9.218 -26.052 1.00 66.75 285 ALA A N 1
ATOM 2252 C CA . ALA A 1 285 ? 20.418 9.099 -26.282 1.00 66.75 285 ALA A CA 1
ATOM 2253 C C . ALA A 1 285 ? 19.567 10.257 -25.715 1.00 66.75 285 ALA A C 1
ATOM 2255 O O . ALA A 1 285 ? 18.431 10.429 -26.143 1.00 66.75 285 ALA A O 1
ATOM 2256 N N . LEU A 1 286 ? 20.082 11.054 -24.769 1.00 59.78 286 LEU A N 1
ATOM 2257 C CA . LEU A 1 286 ? 19.347 12.184 -24.171 1.00 59.78 286 LEU A CA 1
ATOM 2258 C C . LEU A 1 286 ? 19.411 13.479 -25.002 1.00 59.78 286 LEU A C 1
ATOM 2260 O O . LEU A 1 286 ? 18.699 14.431 -24.689 1.00 59.78 286 LEU A O 1
ATOM 2264 N N . TRP A 1 287 ? 20.262 13.528 -26.032 1.00 53.62 287 TRP A N 1
ATOM 2265 C CA . TRP A 1 287 ? 20.484 14.707 -26.886 1.00 53.62 287 TRP A CA 1
ATOM 2266 C C . TRP A 1 287 ? 19.976 14.520 -28.327 1.00 53.62 287 TRP A C 1
ATOM 2268 O O . TRP A 1 287 ? 20.324 15.321 -29.197 1.00 53.62 287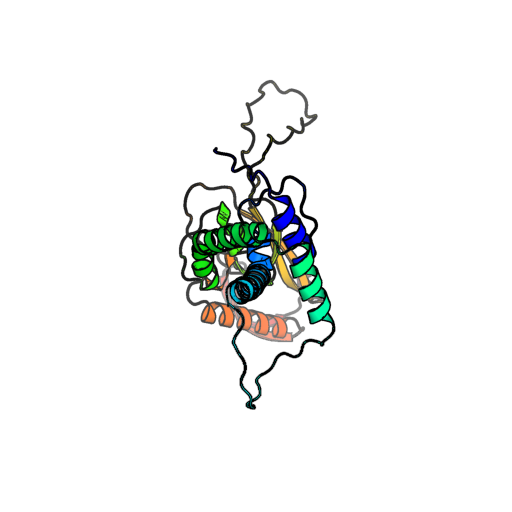 TRP A O 1
ATOM 2278 N N . GLY A 1 288 ? 19.199 13.461 -28.578 1.00 45.41 288 GLY A N 1
ATOM 2279 C CA . GLY A 1 288 ? 18.601 13.127 -29.876 1.00 45.41 288 GLY A CA 1
ATOM 2280 C C . GLY A 1 288 ? 17.133 13.504 -29.978 1.00 45.41 288 GLY A C 1
ATOM 2281 O O . GLY A 1 288 ? 16.436 13.442 -28.942 1.00 45.41 288 GLY A O 1
#

Foldseek 3Di:
DDDPDPPDCVLLQVLCCVQVVDDADPPHDQDFVSVVCVVCVVSLVVLLVVLVVVVVVVPDDDDDDDDDDDDDDDDDDPDDPPVVVVSVVSCVVRVDPVSSVVSVVVNVCCVVVCVVLVCLVQLVDFKDALRNVCSFQDAQFWKWFLDPPIDIWGFHDKDWSDFDPDFPPPPPDPDDDDDDPPPDDGDRTGWIKTKTWDWDDPLDDTDIDIDIDTHDHDPDIDGQSPGRMGGLSNDDPSVVVVVVVVVVVVVVVVLSDWDKDQDFFADPPPGDTDGGIDTRRSVVVVVD

Secondary structure (DSSP, 8-state):
------TT-HHHHHHHHHHHT----SS----TT-HHHHHTHHHHHHHHHHHHHHHHHTTSPPPP----------------TTHHHHHHHHHHHH--HHHHHHHHHHHHHHHHHSHHHHHHHTT--SEEEGGGGGGTS-TT-EEEESSSSP-EEEEEEEEE-PBPSSPPP---------S-----PPPSB--EEEEEEEEEE-SS-EEEEEEEEEE---SSEEEGGGSSEEEGGGSSSHHHHHHHHHHHHHHHHHHTSSEEEEEEEE-TTT--EEEEEEEE-HHHHTT-

Nearest PDB structures (foldseek):
  7s01-assembly1_c  TM=3.507E-01  e=2.723E+00  Bacillus phage AR9

pLDDT: mean 78.3, std 19.05, range [28.2, 97.81]

Radius of gyration: 28.13 Å; Cα contacts (8 Å, |Δi|>4): 314; chains: 1; bounding box: 56×62×91 Å

InterPro domains:
  IPR054289 UncB-like, DUF7025 [PF22942] (124-235)

Solvent-accessible surface area (backbone atoms only — not comparable to full-atom values): 17797 Å² total; per-residue (Å²): 130,89,77,87,75,67,94,75,50,61,44,43,46,53,38,48,28,65,75,68,73,43,92,74,62,89,84,76,78,88,53,86,72,35,62,67,60,67,77,39,42,70,59,58,51,50,52,50,53,52,46,50,54,53,58,53,52,75,68,53,76,84,80,80,86,80,91,84,85,89,89,84,87,86,89,88,78,96,68,70,85,68,58,60,59,57,52,52,51,49,43,70,77,33,57,42,76,64,23,49,53,54,48,50,54,50,51,51,46,48,62,64,73,45,50,70,53,50,37,54,75,70,43,71,56,62,60,44,37,60,66,52,49,65,78,64,56,40,63,71,39,50,29,28,41,60,51,86,80,74,48,71,34,32,32,62,44,66,49,68,48,45,67,55,94,57,80,75,80,78,77,75,70,95,64,78,90,71,95,65,86,72,83,73,78,74,71,67,44,47,45,32,35,40,36,24,34,35,80,43,71,81,52,85,53,78,43,82,44,78,51,75,46,77,43,72,84,62,82,68,70,43,52,46,72,75,33,78,53,34,45,37,71,66,45,85,58,38,68,57,50,51,51,49,55,51,50,51,50,54,50,48,62,65,53,70,47,76,45,79,43,80,44,76,46,61,46,94,85,80,57,49,78,43,80,45,79,44,76,43,50,55,63,67,60,75,78,111

Organism: NCBI:txid96318